Protein AF-A0A9D9RQY3-F1 (afdb_monomer)

pLDDT: mean 90.9, std 9.05, range [52.59, 98.0]

Structure (mmCIF, N/CA/C/O backbone):
data_AF-A0A9D9RQY3-F1
#
_entry.id   AF-A0A9D9RQY3-F1
#
loop_
_atom_site.group_PDB
_atom_site.id
_atom_site.type_symbol
_atom_site.label_atom_id
_atom_site.label_alt_id
_atom_site.label_comp_id
_atom_site.label_asym_id
_atom_site.label_entity_id
_atom_site.label_seq_id
_atom_site.pdbx_PDB_ins_code
_atom_site.Cartn_x
_atom_site.Cartn_y
_atom_site.Cartn_z
_atom_site.occupancy
_atom_site.B_iso_or_equiv
_atom_site.auth_seq_id
_atom_site.auth_comp_id
_atom_site.auth_asym_id
_atom_site.auth_atom_id
_atom_site.pdbx_PDB_model_num
ATOM 1 N N . PHE A 1 1 ? 10.996 -10.374 -0.240 1.00 61.00 1 PHE A N 1
ATOM 2 C CA . PHE A 1 1 ? 12.187 -10.612 -1.077 1.00 61.00 1 PHE A CA 1
ATOM 3 C C . PHE A 1 1 ? 12.396 -12.091 -1.387 1.00 61.00 1 PHE A C 1
ATOM 5 O O . PHE A 1 1 ? 12.823 -12.375 -2.490 1.00 61.00 1 PHE A O 1
ATOM 12 N N . ASP A 1 2 ? 11.994 -13.025 -0.517 1.00 64.12 2 ASP A N 1
ATOM 13 C CA . ASP A 1 2 ? 12.183 -14.470 -0.769 1.00 64.12 2 ASP A CA 1
ATOM 14 C C . ASP A 1 2 ? 11.112 -15.122 -1.669 1.00 64.12 2 ASP A C 1
ATOM 16 O O . ASP A 1 2 ? 11.163 -16.317 -1.923 1.00 64.12 2 ASP A O 1
ATOM 20 N N . ASN A 1 3 ? 10.138 -14.348 -2.166 1.00 65.56 3 ASN A N 1
ATOM 21 C CA . ASN A 1 3 ? 9.060 -14.800 -3.062 1.00 65.56 3 ASN A CA 1
ATOM 22 C C . ASN A 1 3 ? 8.233 -16.003 -2.546 1.00 65.56 3 ASN A C 1
ATOM 24 O O . ASN A 1 3 ? 7.745 -16.825 -3.322 1.00 65.56 3 ASN A O 1
ATOM 28 N N . MET A 1 4 ? 8.076 -16.109 -1.223 1.00 74.56 4 MET A N 1
ATOM 29 C CA . MET A 1 4 ? 7.318 -17.169 -0.545 1.00 74.56 4 MET A CA 1
ATOM 30 C C . MET A 1 4 ? 6.113 -16.608 0.219 1.00 74.56 4 MET A C 1
ATOM 32 O O . MET A 1 4 ? 5.860 -17.045 1.331 1.00 74.56 4 MET A O 1
ATOM 36 N N . ILE A 1 5 ? 5.409 -15.623 -0.344 1.00 89.25 5 ILE A N 1
ATOM 37 C CA . ILE A 1 5 ? 4.231 -15.050 0.318 1.00 89.25 5 ILE A CA 1
ATOM 38 C C . ILE A 1 5 ? 3.006 -15.889 -0.039 1.00 89.25 5 ILE A C 1
ATOM 40 O O . ILE A 1 5 ? 2.798 -16.191 -1.218 1.00 89.25 5 ILE A O 1
ATOM 44 N N . THR A 1 6 ? 2.203 -16.261 0.953 1.00 91.31 6 THR A N 1
ATOM 45 C CA . THR A 1 6 ? 0.923 -16.948 0.737 1.00 91.31 6 THR A CA 1
ATOM 46 C C . THR A 1 6 ? -0.245 -15.972 0.744 1.00 91.31 6 THR A C 1
ATOM 48 O O . THR A 1 6 ? -0.171 -14.859 1.273 1.00 91.31 6 THR A O 1
ATOM 51 N N . LEU A 1 7 ? -1.355 -16.389 0.144 1.00 90.19 7 LEU A N 1
ATOM 52 C CA . LEU A 1 7 ? -2.584 -15.606 0.147 1.00 90.19 7 LEU A CA 1
ATOM 53 C C . LEU A 1 7 ? -3.120 -15.381 1.572 1.00 90.19 7 LEU A C 1
ATOM 55 O O . LEU A 1 7 ? -3.602 -14.286 1.857 1.00 90.19 7 LEU A O 1
ATOM 59 N N . ASN A 1 8 ? -2.949 -16.360 2.472 1.00 90.62 8 ASN A N 1
ATOM 60 C CA . ASN A 1 8 ? -3.261 -16.216 3.899 1.00 90.62 8 ASN A CA 1
ATOM 61 C C . ASN A 1 8 ? -2.482 -15.069 4.553 1.00 90.62 8 ASN A C 1
ATOM 63 O O . ASN A 1 8 ? -3.060 -14.234 5.239 1.00 90.62 8 ASN A O 1
ATOM 67 N N . GLU A 1 9 ? -1.171 -14.984 4.316 1.00 92.31 9 GLU A N 1
ATOM 68 C CA . GLU A 1 9 ? -0.343 -13.920 4.897 1.00 92.31 9 GLU A CA 1
ATOM 69 C C . GLU A 1 9 ? -0.782 -12.532 4.410 1.00 92.31 9 GLU A C 1
ATOM 71 O O . GLU A 1 9 ? -0.785 -11.568 5.177 1.00 92.31 9 GLU A O 1
ATOM 76 N N . VAL A 1 10 ? -1.183 -12.416 3.140 1.00 93.56 10 VAL A N 1
ATOM 77 C CA . VAL A 1 10 ? -1.720 -11.161 2.594 1.00 93.56 10 VAL A CA 1
ATOM 78 C C . VAL A 1 10 ? -3.056 -10.806 3.243 1.00 93.56 10 VAL A C 1
ATOM 80 O O . VAL A 1 10 ? -3.246 -9.656 3.648 1.00 93.56 10 VAL A O 1
ATOM 83 N N . GLU A 1 11 ? -3.967 -11.773 3.354 1.00 92.69 11 GLU A N 1
ATOM 84 C CA . GLU A 1 11 ? -5.268 -11.592 4.000 1.00 92.69 11 GLU A CA 1
ATOM 85 C C . GLU A 1 11 ? -5.108 -11.150 5.457 1.00 92.69 11 GLU A C 1
ATOM 87 O O . GLU A 1 11 ? -5.682 -10.135 5.851 1.00 92.69 11 GLU A O 1
ATOM 92 N N . GLU A 1 12 ? -4.266 -11.833 6.234 1.00 93.62 12 GLU A N 1
ATOM 93 C CA . GLU A 1 12 ? -4.017 -11.509 7.638 1.00 93.62 12 GLU A CA 1
ATOM 94 C C . GLU A 1 12 ? -3.497 -10.081 7.826 1.00 93.62 12 GLU A C 1
ATOM 96 O O . GLU A 1 12 ? -3.911 -9.383 8.755 1.00 93.62 12 GLU A O 1
ATOM 101 N N . VAL A 1 13 ? -2.593 -9.617 6.958 1.00 95.88 13 VAL A N 1
ATOM 102 C CA . VAL A 1 13 ? -2.077 -8.244 7.039 1.00 95.88 13 VAL A CA 1
ATOM 103 C C . VAL A 1 13 ? -3.168 -7.234 6.689 1.00 95.88 13 VAL A C 1
ATOM 105 O O . VAL A 1 13 ? -3.336 -6.256 7.416 1.00 95.88 13 VAL A O 1
ATOM 108 N N . ILE A 1 14 ? -3.947 -7.462 5.628 1.00 96.06 14 ILE A N 1
ATOM 109 C CA . ILE A 1 14 ? -5.062 -6.574 5.259 1.00 96.06 14 ILE A CA 1
ATOM 110 C C . ILE A 1 14 ? -6.110 -6.526 6.375 1.00 96.06 14 ILE A C 1
ATOM 112 O O . ILE A 1 14 ? -6.592 -5.448 6.720 1.00 96.06 14 ILE A O 1
ATOM 116 N N . LYS A 1 15 ? -6.420 -7.670 6.986 1.00 94.88 15 LYS A N 1
ATOM 117 C CA . LYS A 1 15 ? -7.334 -7.770 8.123 1.00 94.88 15 LYS A CA 1
ATOM 118 C C . LYS A 1 15 ? -6.846 -6.957 9.321 1.00 94.88 15 LYS A C 1
ATOM 120 O O . LYS A 1 15 ? -7.646 -6.257 9.934 1.00 94.88 15 LYS A O 1
ATOM 125 N N . LYS A 1 16 ? -5.543 -6.987 9.628 1.00 95.00 16 LYS A N 1
ATOM 126 C CA . LYS A 1 16 ? -4.945 -6.151 10.687 1.00 95.00 16 LYS A CA 1
ATOM 127 C C . LYS A 1 16 ? -5.113 -4.661 10.399 1.00 95.00 16 LYS A C 1
ATOM 129 O O . LYS A 1 16 ? -5.500 -3.931 11.302 1.00 95.00 16 LYS A O 1
ATOM 134 N N . TYR A 1 17 ? -4.886 -4.224 9.158 1.00 96.31 17 TYR A N 1
ATOM 135 C CA . TYR A 1 17 ? -5.168 -2.840 8.761 1.00 96.31 17 TYR A CA 1
ATOM 136 C C . TYR A 1 17 ? -6.647 -2.487 8.942 1.00 96.31 17 TYR A C 1
ATOM 138 O O . TYR A 1 17 ? -6.955 -1.451 9.517 1.00 96.31 17 TYR A O 1
ATOM 146 N N . ALA A 1 18 ? -7.563 -3.343 8.484 1.00 94.94 18 ALA A N 1
ATOM 147 C CA . ALA A 1 18 ? -8.997 -3.087 8.586 1.00 94.94 18 ALA A CA 1
ATOM 148 C C . ALA A 1 18 ? -9.467 -2.962 10.047 1.00 94.94 18 ALA A C 1
ATOM 150 O O . ALA A 1 18 ? -10.189 -2.025 10.375 1.00 94.94 18 ALA A O 1
ATOM 151 N N . LEU A 1 19 ? -9.018 -3.863 10.929 1.00 94.25 19 LEU A N 1
ATOM 152 C CA . LEU A 1 19 ? -9.307 -3.793 12.366 1.00 94.25 19 LEU A CA 1
ATOM 153 C C . LEU A 1 19 ? -8.712 -2.537 13.009 1.00 94.25 19 LEU A C 1
ATOM 155 O O . LEU A 1 19 ? -9.395 -1.863 13.770 1.00 94.25 19 LEU A O 1
ATOM 159 N N . LEU A 1 20 ? -7.465 -2.199 12.671 1.00 94.62 20 LEU A N 1
ATOM 160 C CA . LEU A 1 20 ? -6.808 -0.995 13.173 1.00 94.62 20 LEU A CA 1
ATOM 161 C C . LEU A 1 20 ? -7.584 0.268 12.797 1.00 94.62 20 LEU A C 1
ATOM 163 O O . LEU A 1 20 ? -7.795 1.128 13.641 1.00 94.62 20 LEU A O 1
ATOM 167 N N . PHE A 1 21 ? -8.040 0.362 11.549 1.00 94.06 21 PHE A N 1
ATOM 168 C CA . PHE A 1 21 ? -8.825 1.498 11.088 1.00 94.06 21 PHE A CA 1
ATOM 169 C C . PHE A 1 21 ? -10.184 1.609 11.779 1.00 94.06 21 PHE A C 1
ATOM 171 O O . PHE A 1 21 ? -10.598 2.715 12.089 1.00 94.06 21 PHE A O 1
ATOM 178 N N . LYS A 1 22 ? -10.850 0.490 12.080 1.00 92.56 22 LYS A N 1
ATOM 179 C CA . LYS A 1 22 ? -12.085 0.516 12.879 1.00 92.56 22 LYS A CA 1
ATOM 180 C C . LYS A 1 22 ? -11.850 1.048 14.285 1.00 92.56 22 LYS A C 1
ATOM 182 O O . LYS A 1 22 ? -12.574 1.926 14.731 1.00 92.56 22 LYS A O 1
ATOM 187 N N . MET A 1 23 ? -10.812 0.544 14.952 1.00 91.50 23 MET A N 1
ATOM 188 C CA . MET A 1 23 ? -10.434 1.024 16.283 1.00 91.50 23 MET A CA 1
ATOM 189 C C . MET A 1 23 ? -10.066 2.509 16.253 1.00 91.50 23 MET A C 1
ATOM 191 O O . MET A 1 23 ? -10.360 3.235 17.193 1.00 91.50 23 MET A O 1
ATOM 195 N N . ALA A 1 24 ? -9.423 2.961 15.179 1.00 91.94 24 ALA A N 1
ATOM 196 C CA . ALA A 1 24 ? -9.083 4.359 14.995 1.00 91.94 24 ALA A CA 1
ATOM 197 C C . ALA A 1 24 ? -10.329 5.243 14.823 1.00 91.94 24 ALA A C 1
ATOM 199 O O . ALA A 1 24 ? -10.431 6.262 15.498 1.00 91.94 24 ALA A O 1
ATOM 200 N N . ASP A 1 25 ? -11.298 4.805 14.014 1.00 90.38 25 ASP A N 1
ATOM 201 C CA . ASP A 1 25 ? -12.574 5.508 13.838 1.00 90.38 25 ASP A CA 1
ATOM 202 C C . ASP A 1 25 ? -13.343 5.615 15.176 1.00 90.38 25 ASP A C 1
ATOM 204 O O . ASP A 1 25 ? -13.921 6.654 15.477 1.00 90.38 25 ASP A O 1
ATOM 208 N N . GLU A 1 26 ? -13.310 4.576 16.021 1.00 89.81 26 GLU A N 1
ATOM 209 C CA . GLU A 1 26 ? -13.886 4.624 17.378 1.00 89.81 26 GLU A CA 1
ATOM 210 C C . GLU A 1 26 ? -13.117 5.576 18.309 1.00 89.81 26 GLU A C 1
ATOM 212 O O . GLU A 1 26 ? -13.713 6.276 19.129 1.00 89.81 26 GLU A O 1
ATOM 217 N N . LEU A 1 27 ? -11.785 5.619 18.197 1.00 89.00 27 LEU A N 1
ATOM 218 C CA . LEU A 1 27 ? -10.944 6.538 18.967 1.00 89.00 27 LEU A CA 1
ATOM 219 C C . LEU A 1 27 ? -11.185 8.002 18.603 1.00 89.00 27 LEU A C 1
ATOM 221 O O . LEU A 1 27 ? -11.098 8.848 19.495 1.00 89.00 27 LEU A O 1
ATOM 225 N N . ASP A 1 28 ? -11.517 8.303 17.349 1.00 88.62 28 ASP A N 1
ATOM 226 C CA . ASP A 1 28 ? -11.833 9.664 16.917 1.00 88.62 28 ASP A CA 1
ATOM 227 C C . ASP A 1 28 ? -13.043 10.235 17.674 1.00 88.62 28 ASP A C 1
ATOM 229 O O . ASP A 1 28 ? -12.991 11.380 18.133 1.00 88.62 28 ASP A O 1
ATOM 233 N N . ASP A 1 29 ? -14.082 9.429 17.920 1.00 88.38 29 ASP A N 1
ATOM 234 C CA . ASP A 1 29 ? -15.239 9.843 18.725 1.00 88.38 29 ASP A CA 1
ATOM 235 C C . ASP A 1 29 ? -14.831 10.177 20.173 1.00 88.38 29 ASP A C 1
ATOM 237 O O . ASP A 1 29 ? -15.203 11.226 20.708 1.00 88.38 29 ASP A O 1
ATOM 241 N N . TYR A 1 30 ? -13.985 9.349 20.797 1.00 87.19 30 TYR A N 1
ATOM 242 C CA . TYR A 1 30 ? -13.475 9.609 22.151 1.00 87.19 30 TYR A CA 1
ATOM 243 C C . TYR A 1 30 ? -12.566 10.843 22.222 1.00 87.19 30 TYR A C 1
ATOM 245 O O . TYR A 1 30 ? -12.597 11.600 23.197 1.00 87.19 30 TYR A O 1
ATOM 253 N N . ILE A 1 31 ? -11.745 11.071 21.197 1.00 88.44 31 ILE A N 1
ATOM 254 C CA . ILE A 1 31 ? -10.888 12.255 21.089 1.00 88.44 31 ILE A CA 1
ATOM 255 C C . ILE A 1 31 ? -11.742 13.526 21.024 1.00 88.44 31 ILE A C 1
ATOM 257 O O . ILE A 1 31 ? -11.418 14.515 21.691 1.00 88.44 31 ILE A O 1
ATOM 261 N N . LEU A 1 32 ? -12.840 13.501 20.264 1.00 88.94 32 LEU A N 1
ATOM 262 C CA . LEU A 1 32 ? -13.773 14.624 20.169 1.00 88.94 32 LEU A CA 1
ATOM 263 C C . LEU A 1 32 ? -14.408 14.954 21.528 1.00 88.94 32 LEU A C 1
ATOM 265 O O . LEU A 1 32 ? -14.521 16.134 21.871 1.00 88.94 32 LEU A O 1
ATOM 269 N N . GLU A 1 33 ? -14.762 13.945 22.328 1.00 91.19 33 GLU A N 1
ATOM 270 C CA . GLU A 1 33 ? -15.323 14.134 23.675 1.00 91.19 33 GLU A CA 1
ATOM 271 C C . GLU A 1 33 ? -14.337 14.787 24.663 1.00 91.19 33 GLU A C 1
ATOM 273 O O . GLU A 1 33 ? -14.751 15.536 25.551 1.00 91.19 33 GLU A O 1
ATOM 278 N N . LEU A 1 34 ? -13.030 14.552 24.506 1.00 90.00 34 LEU A N 1
ATOM 279 C CA . LEU A 1 34 ? -11.989 15.097 25.391 1.00 90.00 34 LEU A CA 1
ATOM 280 C C . LEU A 1 34 ? -11.670 16.579 25.140 1.00 90.00 34 LEU A C 1
ATOM 282 O O . LEU A 1 34 ? -11.123 17.258 26.018 1.00 90.00 34 LEU A O 1
ATOM 286 N N . GLY A 1 35 ? -11.980 17.103 23.952 1.00 89.19 35 GLY A N 1
ATOM 287 C CA . GLY A 1 35 ? -11.706 18.491 23.583 1.00 89.19 35 GLY A CA 1
ATOM 288 C C . GLY A 1 35 ? -10.233 18.883 23.781 1.00 89.19 35 GLY A C 1
ATOM 289 O O . GLY A 1 35 ? -9.318 18.227 23.287 1.00 89.19 35 GLY A O 1
ATOM 290 N N . ASN A 1 36 ? -9.980 19.970 24.519 1.00 88.19 36 ASN A N 1
ATOM 291 C CA . ASN A 1 36 ? -8.623 20.509 24.697 1.00 88.19 36 ASN A CA 1
ATOM 292 C C . ASN A 1 36 ? -7.674 19.576 25.470 1.00 88.19 36 ASN A C 1
ATOM 294 O O . ASN A 1 36 ? -6.467 19.606 25.221 1.00 88.19 36 ASN A O 1
ATOM 298 N N . GLU A 1 37 ? -8.199 18.738 26.367 1.00 88.69 37 GLU A N 1
ATOM 299 C CA . GLU A 1 37 ? -7.392 17.784 27.142 1.00 88.69 37 GLU A CA 1
ATOM 300 C C . GLU A 1 37 ? -6.870 16.632 26.261 1.00 88.69 37 GLU A C 1
ATOM 302 O O . GLU A 1 37 ? -5.879 15.982 26.591 1.00 88.69 37 GLU A O 1
ATOM 307 N N . GLY A 1 38 ? -7.478 16.419 25.087 1.00 87.19 38 GLY A N 1
ATOM 308 C CA . GLY A 1 38 ? -7.097 15.384 24.125 1.00 87.19 38 GLY A CA 1
ATOM 309 C C . GLY A 1 38 ? -5.912 15.742 23.221 1.00 87.19 38 GLY A C 1
ATOM 310 O O . GLY A 1 38 ? -5.471 14.898 22.448 1.00 87.19 38 GLY A O 1
ATOM 311 N N . ARG A 1 39 ? -5.348 16.958 23.292 1.00 89.75 39 ARG A N 1
ATOM 312 C CA . ARG A 1 39 ? -4.357 17.447 22.305 1.00 89.75 39 ARG A CA 1
ATOM 313 C C . ARG A 1 39 ? -3.150 16.519 22.110 1.00 89.75 39 ARG A C 1
ATOM 315 O O . ARG A 1 39 ? -2.681 16.349 20.985 1.00 89.75 39 ARG A O 1
ATOM 322 N N . LEU A 1 40 ? -2.617 15.955 23.197 1.00 91.12 40 LEU A N 1
ATOM 323 C CA . LEU A 1 40 ? -1.484 15.027 23.115 1.00 91.12 40 LEU A CA 1
ATOM 324 C C . LEU A 1 40 ? -1.891 13.699 22.462 1.00 91.12 40 LEU A C 1
ATOM 326 O O . LEU A 1 40 ? -1.120 13.154 21.677 1.00 91.12 40 LEU A O 1
ATOM 330 N N . ILE A 1 41 ? -3.102 13.221 22.754 1.00 90.50 41 ILE A N 1
ATOM 331 C CA . ILE A 1 41 ? -3.659 11.987 22.189 1.00 90.50 41 ILE A CA 1
ATOM 332 C C . ILE A 1 41 ? -3.860 12.156 20.683 1.00 90.50 41 ILE A C 1
ATOM 334 O O . ILE A 1 41 ? -3.408 11.301 19.935 1.00 90.50 41 ILE A O 1
ATOM 338 N N . VAL A 1 42 ? -4.403 13.295 20.235 1.00 91.44 42 VAL A N 1
ATOM 339 C CA . VAL A 1 42 ? -4.512 13.639 18.803 1.00 91.44 42 VAL A CA 1
ATOM 340 C C . VAL A 1 42 ? -3.152 13.566 18.115 1.00 91.44 42 VAL A C 1
ATOM 342 O O . VAL A 1 42 ? -3.020 12.959 17.064 1.00 91.44 42 VAL A O 1
ATOM 345 N N . THR A 1 43 ? -2.111 14.141 18.727 1.00 92.31 43 THR A N 1
ATOM 346 C CA . THR A 1 43 ? -0.772 14.144 18.112 1.00 92.31 43 THR A CA 1
ATOM 347 C C . THR A 1 43 ? -0.211 12.727 17.963 1.00 92.31 43 THR A C 1
ATOM 349 O O . THR A 1 43 ? 0.380 12.411 16.935 1.00 92.31 43 THR A O 1
ATOM 352 N N . GLN A 1 44 ? -0.401 11.868 18.969 1.00 90.88 44 GLN A N 1
ATOM 353 C CA . GLN A 1 44 ? 0.028 10.467 18.900 1.00 90.88 44 GLN A CA 1
ATOM 354 C C . GLN A 1 44 ? -0.802 9.663 17.898 1.00 90.88 44 GLN A C 1
ATOM 356 O O . GLN A 1 44 ? -0.250 8.847 17.166 1.00 90.88 44 GLN A O 1
ATOM 361 N N . TYR A 1 45 ? -2.110 9.908 17.856 1.00 91.12 45 TYR A N 1
ATOM 362 C CA . TYR A 1 45 ? -3.015 9.310 16.886 1.00 91.12 45 TYR A CA 1
ATOM 363 C C . TYR A 1 45 ? -2.575 9.643 15.457 1.00 91.12 45 TYR A C 1
ATOM 365 O O . TYR A 1 45 ? -2.304 8.731 14.680 1.00 91.12 45 TYR A O 1
ATOM 373 N N . ASP A 1 46 ? -2.385 10.929 15.148 1.00 92.00 46 ASP A N 1
ATOM 374 C CA . ASP A 1 46 ? -1.929 11.392 13.836 1.00 92.00 46 ASP A CA 1
ATOM 375 C C . ASP A 1 46 ? -0.588 10.757 13.444 1.00 92.00 46 ASP A C 1
ATOM 377 O O . ASP A 1 46 ? -0.403 10.352 12.297 1.00 92.00 46 ASP A O 1
ATOM 381 N N . GLU A 1 47 ? 0.352 10.641 14.389 1.00 93.38 47 GLU A N 1
ATOM 382 C CA . GLU A 1 47 ? 1.663 10.030 14.149 1.00 93.38 47 GLU A CA 1
ATOM 383 C C . GLU A 1 47 ? 1.563 8.527 13.847 1.00 93.38 47 GLU A C 1
ATOM 385 O O . GLU A 1 47 ? 2.221 8.045 12.925 1.00 93.38 47 GLU A O 1
ATOM 390 N N . ILE A 1 48 ? 0.724 7.789 14.580 1.00 91.94 48 ILE A N 1
ATOM 391 C CA . ILE A 1 48 ? 0.500 6.351 14.364 1.00 91.94 48 ILE A CA 1
ATOM 392 C C . ILE A 1 48 ? -0.218 6.107 13.036 1.00 91.94 48 ILE A C 1
ATOM 394 O O . ILE A 1 48 ? 0.135 5.182 12.304 1.00 91.94 48 ILE A O 1
ATOM 398 N N . MET A 1 49 ? -1.215 6.932 12.721 1.00 93.88 49 MET A N 1
ATOM 399 C CA . MET A 1 49 ? -2.040 6.796 11.520 1.00 93.88 49 MET A CA 1
ATOM 400 C C . MET A 1 49 ? -1.312 7.248 10.251 1.00 93.88 49 MET A C 1
ATOM 402 O O . MET A 1 49 ? -1.691 6.860 9.138 1.00 93.88 49 MET A O 1
ATOM 406 N N . LEU A 1 50 ? -0.234 8.024 10.401 1.00 94.19 50 LEU A N 1
ATOM 407 C CA . LEU A 1 50 ? 0.533 8.587 9.301 1.00 94.19 50 LEU A CA 1
ATOM 408 C C . LEU A 1 50 ? 1.001 7.505 8.316 1.00 94.19 50 LEU A C 1
ATOM 410 O O . LEU A 1 50 ? 1.834 6.650 8.611 1.00 94.19 50 LEU A O 1
ATOM 414 N N . GLY A 1 51 ? 0.488 7.580 7.088 1.00 92.44 51 GLY A N 1
ATOM 415 C CA . GLY A 1 51 ? 0.889 6.700 5.990 1.00 92.44 51 GLY A CA 1
ATOM 416 C C . GLY A 1 51 ? 0.316 5.281 6.047 1.00 92.44 51 GLY A C 1
ATOM 417 O O . GLY A 1 51 ? 0.599 4.495 5.140 1.00 92.44 51 GLY A O 1
ATOM 418 N N . LEU A 1 52 ? -0.512 4.936 7.041 1.00 94.75 52 LEU A N 1
ATOM 419 C CA . LEU A 1 52 ? -1.158 3.622 7.098 1.00 94.75 52 LEU A CA 1
ATOM 420 C C . LEU A 1 52 ? -2.150 3.420 5.952 1.00 94.75 52 LEU A C 1
ATOM 422 O O . LEU A 1 52 ? -2.198 2.329 5.384 1.00 94.75 52 LEU A O 1
ATOM 426 N N . GLU A 1 53 ? -2.899 4.460 5.573 1.00 94.44 53 GLU A N 1
ATOM 427 C CA . GLU A 1 53 ? -3.833 4.391 4.441 1.00 94.44 53 GLU A CA 1
ATOM 428 C C . GLU A 1 53 ? -3.100 4.137 3.126 1.00 94.44 53 GLU A C 1
ATOM 430 O O . GLU A 1 53 ? -3.443 3.209 2.395 1.00 94.44 53 GLU A O 1
ATOM 435 N N . ASP A 1 54 ? -2.025 4.887 2.863 1.00 94.44 54 ASP A N 1
ATOM 436 C CA . ASP A 1 54 ? -1.150 4.64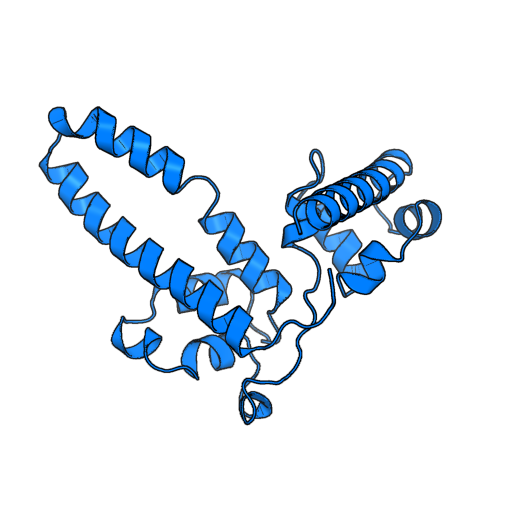7 1.712 1.00 94.44 54 ASP A CA 1
ATOM 437 C C . ASP A 1 54 ? -0.516 3.244 1.776 1.00 94.44 54 ASP A C 1
ATOM 439 O O . ASP A 1 54 ? -0.313 2.597 0.743 1.00 94.44 54 ASP A O 1
ATOM 443 N N . GLY A 1 55 ? -0.213 2.748 2.979 1.00 95.19 55 GLY 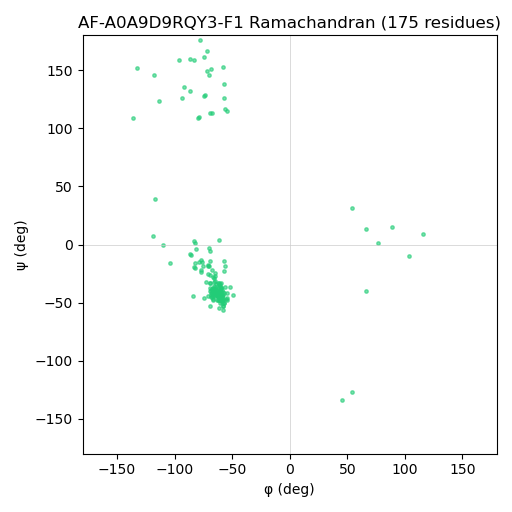A N 1
ATOM 444 C CA . GLY A 1 55 ? 0.280 1.395 3.226 1.00 95.19 55 GLY A CA 1
ATOM 445 C C . GLY A 1 55 ? -0.715 0.323 2.782 1.00 95.19 55 GLY A C 1
ATOM 446 O O . GLY A 1 55 ? -0.370 -0.520 1.945 1.00 95.19 55 GLY A O 1
ATOM 447 N N . LEU A 1 56 ? -1.955 0.387 3.278 1.00 97.00 56 LEU A N 1
ATOM 448 C CA . LEU A 1 56 ? -3.035 -0.518 2.880 1.00 97.00 56 LEU A CA 1
ATOM 449 C C . LEU A 1 56 ? -3.344 -0.381 1.384 1.00 97.00 56 LEU A C 1
ATOM 451 O O . LEU A 1 56 ? -3.470 -1.383 0.682 1.00 97.00 56 LEU A O 1
ATOM 455 N N . TYR A 1 57 ? -3.406 0.842 0.864 1.00 97.38 57 TYR A N 1
ATOM 456 C CA . TYR A 1 57 ? -3.680 1.099 -0.545 1.00 97.38 57 TYR A CA 1
ATOM 457 C C . TYR A 1 57 ? -2.631 0.459 -1.463 1.00 97.38 57 TYR A C 1
ATOM 459 O O . TYR A 1 57 ? -2.967 -0.231 -2.429 1.00 97.38 57 TYR A O 1
ATOM 467 N N . ASN A 1 58 ? -1.342 0.617 -1.150 1.00 97.56 58 ASN A N 1
ATOM 468 C CA . ASN A 1 58 ? -0.269 -0.014 -1.916 1.00 97.56 58 ASN A CA 1
ATOM 469 C C . ASN A 1 58 ? -0.244 -1.540 -1.740 1.00 97.56 58 ASN A C 1
ATOM 471 O O . ASN A 1 58 ? 0.083 -2.245 -2.696 1.00 97.56 58 ASN A O 1
ATOM 475 N N . LEU A 1 59 ? -0.616 -2.059 -0.564 1.00 97.62 59 LEU A N 1
ATOM 476 C CA . LEU A 1 59 ? -0.778 -3.497 -0.332 1.00 97.62 59 LEU A CA 1
ATOM 477 C C . LEU A 1 59 ? -1.894 -4.086 -1.206 1.00 97.62 59 LEU A C 1
ATOM 479 O O . LEU A 1 59 ? -1.701 -5.117 -1.846 1.00 97.62 59 LEU A O 1
ATOM 483 N N . ILE A 1 60 ? -3.031 -3.396 -1.301 1.00 97.69 60 ILE A N 1
ATOM 484 C CA . ILE A 1 60 ? -4.122 -3.760 -2.208 1.00 97.69 60 ILE A CA 1
ATOM 485 C C . ILE A 1 60 ? -3.628 -3.728 -3.652 1.00 97.69 60 ILE A C 1
ATOM 487 O O . ILE A 1 60 ? -3.837 -4.689 -4.389 1.00 97.69 60 ILE A O 1
ATOM 491 N N . LYS A 1 61 ? -2.936 -2.664 -4.079 1.00 97.62 61 LYS A N 1
ATOM 492 C CA . LYS A 1 61 ? -2.410 -2.579 -5.450 1.00 97.62 61 LYS A CA 1
ATOM 493 C C . LYS A 1 61 ? -1.436 -3.716 -5.774 1.00 97.62 61 LYS A C 1
ATOM 495 O O . LYS A 1 61 ? -1.478 -4.218 -6.898 1.00 97.62 61 LYS A O 1
ATOM 500 N N . ASP A 1 62 ? -0.613 -4.136 -4.812 1.00 96.75 62 ASP A N 1
ATOM 501 C CA . ASP A 1 62 ? 0.321 -5.258 -4.961 1.00 96.75 62 ASP A CA 1
ATOM 502 C C . ASP A 1 62 ? -0.376 -6.578 -5.288 1.00 96.75 62 ASP A C 1
ATOM 504 O O . ASP A 1 62 ? 0.156 -7.339 -6.094 1.00 96.75 62 ASP A O 1
ATOM 508 N N . TYR A 1 63 ? -1.548 -6.829 -4.702 1.00 95.75 63 TYR A N 1
ATOM 509 C CA . TYR A 1 63 ? -2.224 -8.126 -4.778 1.00 95.75 63 TYR A CA 1
ATOM 510 C C . TYR A 1 63 ? -3.603 -8.083 -5.441 1.00 95.75 63 TYR A C 1
ATOM 512 O O . TYR A 1 63 ? -4.295 -9.095 -5.459 1.00 95.75 63 TYR A O 1
ATOM 520 N N . ASN A 1 64 ? -4.015 -6.957 -6.024 1.00 95.44 64 ASN A N 1
ATOM 521 C CA . ASN A 1 64 ? -5.296 -6.855 -6.719 1.00 95.44 64 ASN A CA 1
ATOM 522 C C . ASN A 1 64 ? -5.302 -7.707 -8.005 1.00 95.44 64 ASN A C 1
ATOM 524 O O . ASN A 1 64 ? -4.605 -7.379 -8.976 1.00 95.44 64 ASN A O 1
ATOM 528 N N . HIS A 1 65 ? -6.123 -8.758 -8.011 1.00 93.12 65 HIS A N 1
ATOM 529 C CA . HIS A 1 65 ? -6.450 -9.603 -9.163 1.00 93.12 65 HIS A CA 1
ATOM 530 C C . HIS A 1 65 ? -7.900 -9.405 -9.652 1.00 93.12 65 HIS A C 1
ATOM 532 O O . HIS A 1 65 ? -8.335 -10.033 -10.617 1.00 93.12 65 HIS A O 1
ATOM 538 N N . SER A 1 66 ? -8.656 -8.524 -8.996 1.00 91.88 66 SER A N 1
ATOM 539 C CA . SER A 1 66 ? -10.008 -8.143 -9.380 1.00 91.88 66 SER A CA 1
ATOM 540 C C . SER A 1 66 ? -9.994 -7.227 -10.607 1.00 91.88 66 SER A C 1
ATOM 542 O O . SER A 1 66 ? -8.992 -6.599 -10.956 1.00 91.88 66 SER A O 1
ATOM 544 N N . LYS A 1 67 ? -11.153 -7.130 -11.264 1.00 93.12 67 LYS A N 1
ATOM 545 C CA . LYS A 1 67 ? -11.422 -6.100 -12.279 1.00 93.12 67 LYS A CA 1
ATOM 546 C C . LYS A 1 67 ? -11.694 -4.731 -11.650 1.00 93.12 67 LYS A C 1
ATOM 548 O O . LYS A 1 67 ? -11.666 -3.723 -12.355 1.00 93.12 67 LYS A O 1
ATOM 553 N N . ASP A 1 68 ? -11.962 -4.705 -10.347 1.00 95.50 68 ASP A N 1
ATOM 554 C CA . ASP A 1 68 ? -12.237 -3.488 -9.600 1.00 95.50 68 ASP A CA 1
ATOM 555 C C . ASP A 1 68 ? -10.968 -2.646 -9.424 1.00 95.50 68 ASP A C 1
ATOM 557 O O . ASP A 1 68 ? -9.841 -3.146 -9.317 1.00 95.50 68 ASP A O 1
ATOM 561 N N . ARG A 1 69 ? -11.158 -1.325 -9.364 1.00 95.69 69 ARG A N 1
ATOM 562 C CA . ARG A 1 69 ? -10.076 -0.387 -9.056 1.00 95.69 69 ARG A CA 1
ATOM 563 C C . ARG A 1 69 ? -9.640 -0.557 -7.602 1.00 95.69 69 ARG A C 1
ATOM 565 O O . ARG A 1 69 ? -10.456 -0.868 -6.739 1.00 95.69 69 ARG A O 1
ATOM 572 N N . ALA A 1 70 ? -8.367 -0.270 -7.328 1.00 95.56 70 ALA A N 1
ATOM 573 C CA . ALA A 1 70 ? -7.828 -0.313 -5.967 1.00 95.56 70 ALA A CA 1
ATOM 574 C C . ALA A 1 70 ? -8.616 0.586 -5.000 1.00 95.56 70 ALA A C 1
ATOM 576 O O . ALA A 1 70 ? -8.858 0.172 -3.876 1.00 95.56 70 ALA A O 1
ATOM 577 N N . ASP A 1 71 ? -9.086 1.749 -5.469 1.00 96.38 71 ASP A N 1
ATOM 578 C CA . ASP A 1 71 ? -9.934 2.666 -4.693 1.00 96.38 71 ASP A CA 1
ATOM 579 C C . ASP A 1 71 ? -11.227 1.970 -4.228 1.00 96.38 71 ASP A C 1
ATOM 581 O O . ASP A 1 71 ? -11.570 1.981 -3.054 1.00 96.38 71 ASP A O 1
ATOM 585 N N . THR A 1 72 ? -11.912 1.272 -5.139 1.00 97.44 72 THR A N 1
ATOM 586 C CA . THR A 1 72 ? -13.141 0.528 -4.825 1.00 97.44 72 THR A CA 1
ATOM 587 C C . THR A 1 72 ? -12.882 -0.613 -3.845 1.00 97.44 72 THR A C 1
ATOM 589 O O . THR A 1 72 ? -13.691 -0.867 -2.958 1.00 97.44 72 THR A O 1
ATOM 592 N N . ILE A 1 73 ? -11.759 -1.315 -3.997 1.00 97.31 73 ILE A N 1
ATOM 593 C CA . ILE A 1 73 ? -11.373 -2.402 -3.093 1.00 97.31 73 ILE A CA 1
ATOM 594 C C . ILE A 1 73 ? -11.039 -1.866 -1.699 1.00 97.31 73 ILE A C 1
ATOM 596 O O . ILE A 1 73 ? -11.456 -2.465 -0.711 1.00 97.31 73 ILE A O 1
ATOM 600 N N . PHE A 1 74 ? -10.324 -0.744 -1.623 1.00 97.31 74 PHE A N 1
ATOM 601 C CA . PHE A 1 74 ? -9.981 -0.077 -0.371 1.00 97.31 74 PHE A CA 1
ATOM 602 C C . PHE A 1 74 ? -11.240 0.272 0.427 1.00 97.31 74 PHE A C 1
ATOM 604 O O . PHE A 1 74 ? -11.364 -0.148 1.576 1.00 97.31 74 PHE A O 1
ATOM 611 N N . GLU A 1 75 ? -12.217 0.918 -0.214 1.00 96.25 75 GLU A N 1
ATOM 612 C CA . GLU A 1 75 ? -13.501 1.245 0.416 1.00 96.25 75 GLU A CA 1
ATOM 613 C C . GLU A 1 75 ? -14.260 -0.004 0.874 1.00 96.25 75 GLU A C 1
ATOM 615 O O . GLU A 1 75 ? -14.748 -0.064 2.001 1.00 96.25 75 GLU A O 1
ATOM 620 N N . ARG A 1 76 ? -14.314 -1.049 0.037 1.00 95.81 76 ARG A N 1
ATOM 621 C CA . ARG A 1 76 ? -14.963 -2.316 0.407 1.00 95.81 76 ARG A CA 1
ATOM 622 C C . ARG A 1 76 ? -14.323 -2.947 1.640 1.00 95.81 76 ARG A C 1
ATOM 624 O O . ARG A 1 76 ? -15.052 -3.461 2.477 1.00 95.81 76 ARG A O 1
ATOM 631 N N . ILE A 1 77 ? -12.994 -2.909 1.758 1.00 95.25 77 ILE A N 1
ATOM 632 C CA . ILE A 1 77 ? -12.266 -3.443 2.918 1.00 95.25 77 ILE A CA 1
ATOM 633 C C . ILE A 1 77 ? -12.544 -2.605 4.173 1.00 95.25 77 ILE A C 1
ATOM 635 O O . ILE A 1 77 ? -12.806 -3.185 5.224 1.00 95.25 77 ILE A O 1
ATOM 639 N N . ARG A 1 78 ? -12.544 -1.266 4.073 1.00 93.50 78 ARG A N 1
ATOM 640 C CA . ARG A 1 78 ? -12.889 -0.356 5.186 1.00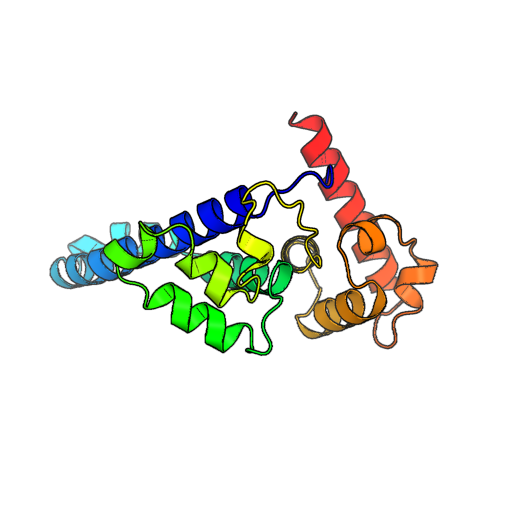 93.50 78 ARG A CA 1
ATOM 641 C C . ARG A 1 78 ? -14.309 -0.589 5.717 1.00 93.50 78 ARG A C 1
ATOM 643 O O . ARG A 1 78 ? -14.546 -0.445 6.912 1.00 93.50 78 ARG A O 1
ATOM 650 N N . GLN A 1 79 ? -15.238 -0.967 4.840 1.00 93.88 79 GLN A N 1
ATOM 651 C CA . GLN A 1 79 ? -16.652 -1.169 5.170 1.00 93.88 79 GLN A CA 1
ATOM 652 C C . GLN A 1 79 ? -16.997 -2.565 5.707 1.00 93.88 79 GLN A C 1
ATOM 654 O O . GLN A 1 79 ? -18.122 -2.758 6.166 1.00 93.88 79 GLN A O 1
ATOM 659 N N . LEU A 1 80 ? -16.075 -3.535 5.672 1.00 94.25 80 LEU A N 1
ATOM 660 C CA . LEU A 1 80 ? -16.327 -4.871 6.229 1.00 94.25 80 LEU A CA 1
ATOM 661 C C . LEU A 1 80 ? -16.703 -4.765 7.704 1.00 94.25 80 LEU A C 1
ATOM 663 O O . LEU A 1 80 ? -16.079 -3.999 8.430 1.00 94.25 80 LEU A O 1
ATOM 667 N N . SER A 1 81 ? -17.696 -5.518 8.174 1.00 92.56 81 SER A N 1
ATOM 668 C CA . SER A 1 81 ? -17.968 -5.627 9.612 1.00 92.56 81 SER A CA 1
ATOM 669 C C . SER A 1 81 ? -16.885 -6.451 10.321 1.00 92.56 81 SER A C 1
ATOM 671 O O . SER A 1 81 ? -16.087 -7.132 9.678 1.00 92.56 81 SER A O 1
ATOM 673 N N . GLU A 1 82 ? -16.832 -6.412 11.655 1.00 88.88 82 GLU A N 1
ATOM 674 C CA . GLU A 1 82 ? -15.933 -7.307 12.399 1.00 88.88 82 GLU A CA 1
ATOM 675 C C . GLU A 1 82 ? -16.239 -8.784 12.120 1.00 88.88 82 GLU A C 1
ATOM 677 O O . GLU A 1 82 ? -15.319 -9.577 11.934 1.00 88.88 82 GLU A O 1
ATOM 682 N N . GLU A 1 83 ? -17.523 -9.138 12.007 1.00 89.75 83 GLU A N 1
ATOM 683 C CA . GLU A 1 83 ? -17.966 -10.484 11.638 1.00 89.75 83 GLU A CA 1
ATOM 684 C C . GLU A 1 83 ? -17.480 -10.866 10.232 1.00 89.75 83 GLU A C 1
ATOM 686 O O . GLU A 1 83 ? -16.934 -11.954 10.033 1.00 89.75 83 GLU A O 1
ATOM 691 N N . ASP A 1 84 ? -17.568 -9.943 9.271 1.00 91.00 84 ASP A N 1
ATOM 692 C CA . ASP A 1 84 ? -17.048 -10.168 7.922 1.00 91.00 84 ASP A CA 1
ATOM 693 C C . ASP A 1 84 ? -15.529 -10.349 7.905 1.00 91.00 84 ASP A C 1
ATOM 695 O O . ASP A 1 84 ? -15.017 -11.117 7.090 1.00 91.00 84 ASP A O 1
ATOM 699 N N . LEU A 1 85 ? -14.805 -9.656 8.787 1.00 89.44 85 LEU A N 1
ATOM 700 C CA . LEU A 1 85 ? -13.359 -9.798 8.929 1.00 89.44 85 LEU A CA 1
ATOM 701 C C . LEU A 1 85 ? -12.979 -11.145 9.556 1.00 89.44 85 LEU A C 1
ATOM 703 O O . LEU A 1 85 ? -11.877 -11.629 9.311 1.00 89.44 85 LEU A O 1
ATOM 707 N N . LEU A 1 86 ? -13.849 -11.788 10.343 1.00 84.19 86 LEU A N 1
ATOM 708 C CA . LEU A 1 86 ? -13.605 -13.140 10.866 1.00 84.19 86 LEU A CA 1
ATOM 709 C C . LEU A 1 86 ? -13.643 -14.210 9.764 1.00 84.19 86 LEU A C 1
ATOM 711 O O . LEU A 1 86 ? -12.967 -15.231 9.892 1.00 84.19 86 LEU A O 1
ATOM 715 N N . SER A 1 87 ? -14.371 -13.962 8.675 1.00 82.31 87 SER A N 1
ATOM 716 C CA . SER A 1 87 ? -14.428 -14.851 7.514 1.00 82.31 87 SER A CA 1
ATOM 717 C C . SER A 1 87 ? -13.196 -14.689 6.619 1.00 82.31 87 SER A C 1
ATOM 719 O O . SER A 1 87 ? -13.065 -13.706 5.887 1.00 82.31 87 SER A O 1
ATOM 721 N N . GLN A 1 88 ? -12.333 -15.710 6.602 1.00 67.62 88 GLN A N 1
ATOM 722 C CA . GLN A 1 88 ? -11.093 -15.727 5.806 1.00 67.62 88 GLN A CA 1
ATOM 723 C C . GLN A 1 88 ? -11.325 -15.526 4.291 1.00 67.62 88 GLN A C 1
ATOM 725 O O . GLN A 1 88 ? -10.460 -15.060 3.554 1.00 67.62 88 GLN A O 1
ATOM 730 N N . ASN A 1 89 ? -12.529 -15.820 3.789 1.00 81.62 89 ASN A N 1
ATOM 731 C CA . ASN A 1 89 ? -12.824 -15.754 2.355 1.00 81.62 89 ASN A CA 1
ATOM 732 C C . ASN A 1 89 ? -13.170 -14.348 1.840 1.00 81.62 89 ASN A C 1
ATOM 734 O O . ASN A 1 89 ? -13.087 -14.104 0.633 1.00 81.62 89 ASN A O 1
ATOM 738 N N . ASN A 1 90 ? -13.567 -13.415 2.709 1.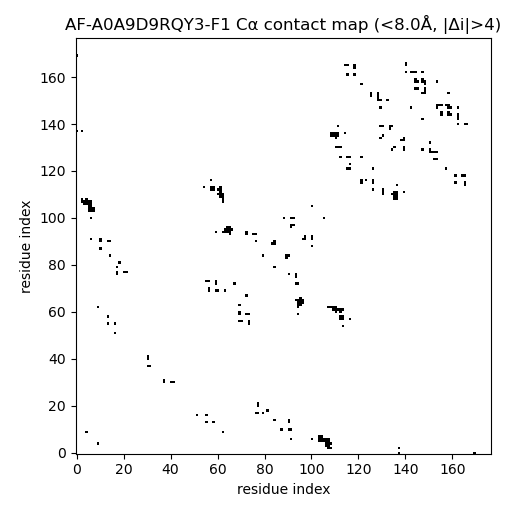00 89.25 90 ASN A N 1
ATOM 739 C CA . ASN A 1 90 ? -14.136 -12.140 2.268 1.00 89.25 90 ASN A CA 1
ATOM 740 C C . ASN A 1 90 ? -13.090 -11.240 1.601 1.00 89.25 90 ASN A C 1
ATOM 742 O O . ASN A 1 90 ? -13.272 -10.820 0.456 1.00 89.25 90 ASN A O 1
ATOM 746 N N . ILE A 1 91 ? -11.964 -10.996 2.276 1.00 91.94 91 ILE A N 1
ATOM 747 C CA . ILE A 1 91 ? -10.869 -10.166 1.749 1.00 91.94 91 ILE A CA 1
ATOM 748 C C . ILE A 1 91 ? -10.287 -10.795 0.478 1.00 91.94 91 ILE A C 1
ATOM 750 O O . ILE A 1 91 ? -10.105 -10.114 -0.534 1.00 91.94 91 ILE A O 1
ATOM 754 N N . VAL A 1 92 ? -10.065 -12.109 0.495 1.00 90.94 92 VAL A N 1
ATOM 755 C CA . VAL A 1 92 ? -9.535 -12.861 -0.648 1.00 90.94 92 VAL A CA 1
ATOM 756 C C . VAL A 1 92 ? -10.456 -12.754 -1.870 1.00 90.94 92 VAL A C 1
ATOM 758 O O . VAL A 1 92 ? -10.000 -12.508 -2.993 1.00 90.94 92 VAL A O 1
ATOM 761 N N . SER A 1 93 ? -11.768 -12.872 -1.662 1.00 90.25 93 SER A N 1
ATOM 762 C CA . SER A 1 93 ? -12.757 -12.702 -2.725 1.00 90.25 93 SER A CA 1
ATOM 763 C C . SER A 1 93 ? -12.798 -11.266 -3.251 1.00 90.25 93 SER A C 1
ATOM 765 O O . SER A 1 93 ? -12.908 -11.074 -4.462 1.00 90.25 93 SER A O 1
ATOM 767 N N . ILE A 1 94 ? -12.699 -10.256 -2.379 1.00 93.44 94 ILE A N 1
ATOM 768 C CA . ILE A 1 94 ? -12.657 -8.836 -2.774 1.00 93.44 94 ILE A CA 1
ATOM 769 C C . ILE A 1 94 ? -11.439 -8.551 -3.660 1.00 93.44 94 ILE A C 1
ATOM 771 O O . ILE A 1 94 ? -11.559 -7.852 -4.667 1.00 93.44 94 ILE A O 1
ATOM 775 N N . LEU A 1 95 ? -10.285 -9.137 -3.331 1.00 93.62 95 LEU A N 1
ATOM 776 C CA . LEU A 1 95 ? -9.059 -9.024 -4.122 1.00 93.62 95 LEU A CA 1
ATOM 777 C C . LEU A 1 95 ? -9.121 -9.763 -5.469 1.00 93.62 95 LEU A C 1
ATOM 779 O O . LEU A 1 95 ? -8.201 -9.626 -6.273 1.00 93.62 95 LEU A O 1
ATOM 783 N N . GLY A 1 96 ? -10.194 -10.510 -5.744 1.00 92.00 96 GLY A N 1
ATOM 784 C CA . GLY A 1 96 ? -10.422 -11.182 -7.023 1.00 92.00 96 GLY A CA 1
ATOM 785 C C . GLY A 1 96 ? -9.837 -12.589 -7.126 1.00 92.00 96 GLY A C 1
ATOM 786 O O . GLY A 1 96 ? -9.767 -13.128 -8.230 1.00 92.00 96 GLY A O 1
ATOM 787 N N . TYR A 1 97 ? -9.446 -13.209 -6.009 1.00 88.94 97 TYR A N 1
ATOM 788 C CA . TYR A 1 97 ? -8.942 -14.587 -6.014 1.00 88.94 97 TYR A CA 1
ATOM 789 C C . TYR A 1 97 ? -10.067 -15.641 -6.013 1.00 88.94 97 TYR A C 1
ATOM 791 O O . TYR A 1 97 ? -9.828 -16.778 -6.407 1.00 88.94 97 TYR A O 1
ATOM 799 N N . GLY A 1 98 ? -11.318 -15.274 -5.694 1.00 75.56 98 GLY A N 1
ATOM 800 C CA . GLY A 1 98 ? -12.511 -16.119 -5.897 1.00 75.56 98 GLY A CA 1
ATOM 801 C C . GLY A 1 98 ? -12.341 -17.584 -5.453 1.00 75.56 98 GLY A C 1
ATOM 802 O O . GLY A 1 98 ? -11.794 -17.856 -4.391 1.00 75.56 98 GLY A O 1
ATOM 803 N N . THR A 1 99 ? -12.758 -18.545 -6.289 1.00 59.38 99 THR A N 1
ATOM 804 C CA . THR A 1 99 ? -12.608 -19.998 -6.043 1.00 59.38 99 THR A CA 1
ATOM 805 C C . THR A 1 99 ? -11.165 -20.524 -6.132 1.00 59.38 99 THR A C 1
ATOM 807 O O . THR A 1 99 ? -10.957 -21.708 -5.873 1.00 59.38 99 THR A O 1
ATOM 810 N N . ARG A 1 100 ? -10.158 -19.698 -6.478 1.00 55.00 100 ARG A N 1
ATOM 811 C CA . ARG A 1 100 ? -8.736 -20.075 -6.304 1.00 55.00 100 ARG A CA 1
ATOM 812 C C . ARG A 1 100 ? -8.322 -20.103 -4.831 1.00 55.00 100 ARG A C 1
ATOM 814 O O . ARG A 1 100 ? -7.395 -20.824 -4.492 1.00 55.00 100 ARG A O 1
ATOM 821 N N . ALA A 1 101 ? -9.105 -19.477 -3.947 1.00 52.59 101 ALA A N 1
ATOM 822 C CA . ALA A 1 101 ? -8.973 -19.579 -2.491 1.00 52.59 101 ALA A CA 1
ATOM 823 C C . ALA A 1 101 ? -9.169 -21.003 -1.921 1.00 52.59 101 ALA A C 1
ATOM 825 O O . ALA A 1 101 ? -9.133 -21.188 -0.710 1.00 52.59 101 ALA A O 1
ATOM 826 N N . ALA A 1 102 ? -9.364 -22.029 -2.763 1.00 54.25 102 ALA A N 1
ATOM 827 C CA . ALA A 1 102 ? -9.415 -23.427 -2.333 1.00 54.25 102 ALA A CA 1
ATOM 828 C C . ALA A 1 102 ? -8.147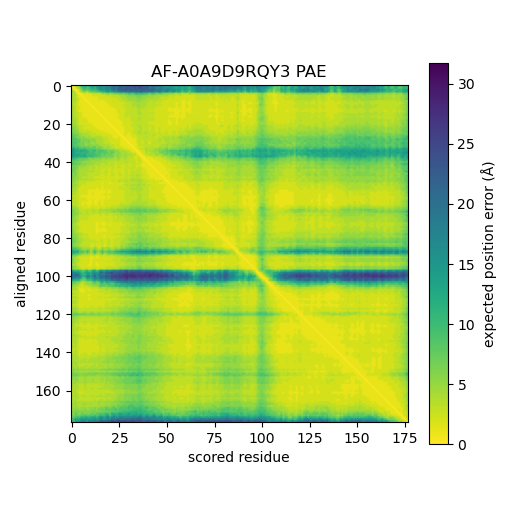 -23.873 -1.577 1.00 54.25 102 ALA A C 1
ATOM 830 O O . ALA A 1 102 ? -8.195 -24.865 -0.853 1.00 54.25 102 ALA A O 1
ATOM 831 N N . SER A 1 103 ? -7.036 -23.141 -1.716 1.00 65.06 103 SER A N 1
ATOM 832 C CA . SER A 1 103 ? -5.887 -23.262 -0.829 1.00 65.06 103 SER A CA 1
ATOM 833 C C . SER A 1 103 ? -5.363 -21.879 -0.449 1.00 65.06 103 SER A C 1
ATOM 835 O O . SER A 1 103 ? -4.754 -21.188 -1.261 1.00 65.06 103 SER A O 1
ATOM 837 N N . PHE A 1 104 ? -5.573 -21.487 0.806 1.00 72.19 104 PHE A N 1
ATOM 838 C CA . PHE A 1 104 ? -4.961 -20.307 1.428 1.00 72.19 104 PHE A CA 1
ATOM 839 C C . PHE A 1 104 ? -3.416 -20.336 1.391 1.00 72.19 104 PHE A C 1
ATOM 841 O O . PHE A 1 104 ? -2.773 -19.297 1.551 1.00 72.19 104 PHE A O 1
ATOM 848 N N . ASP A 1 105 ? -2.834 -21.503 1.089 1.00 79.50 105 ASP A N 1
ATOM 849 C CA . ASP A 1 105 ? -1.403 -21.718 0.864 1.00 79.50 105 ASP A CA 1
ATOM 850 C C . ASP A 1 105 ? -0.947 -21.386 -0.572 1.00 79.50 105 ASP A C 1
ATOM 852 O O . ASP A 1 105 ? 0.223 -21.594 -0.915 1.00 79.50 105 ASP A O 1
ATOM 856 N N . GLU A 1 106 ? -1.838 -20.896 -1.447 1.00 83.00 106 GLU A N 1
ATOM 857 C CA . GLU A 1 106 ? -1.451 -20.435 -2.782 1.00 83.00 106 GLU A CA 1
ATOM 858 C C . GLU A 1 106 ? -0.392 -19.333 -2.665 1.00 83.00 106 GLU A C 1
ATOM 860 O O . GLU A 1 106 ? -0.571 -18.324 -1.975 1.00 83.00 106 GLU A O 1
ATOM 865 N N . LYS A 1 107 ? 0.730 -19.532 -3.361 1.00 88.62 107 LYS A N 1
ATOM 866 C CA . LYS A 1 107 ? 1.800 -18.541 -3.420 1.00 88.62 107 LYS A CA 1
ATOM 867 C C . LYS A 1 107 ? 1.384 -17.383 -4.311 1.00 88.62 107 LYS A C 1
ATOM 869 O O . LYS A 1 107 ? 1.038 -17.581 -5.475 1.00 88.62 107 LYS A O 1
ATOM 874 N N . VAL A 1 108 ? 1.515 -16.174 -3.785 1.00 91.12 108 VAL A N 1
ATOM 875 C CA . VAL A 1 108 ? 1.206 -14.933 -4.489 1.00 91.12 108 VAL A CA 1
ATOM 876 C C . VAL A 1 108 ? 2.450 -14.069 -4.627 1.00 91.12 108 VAL A C 1
ATOM 878 O O . VAL A 1 108 ? 3.324 -14.036 -3.761 1.00 91.12 108 VAL A O 1
ATOM 881 N N . VAL A 1 109 ? 2.532 -13.355 -5.748 1.00 92.50 109 VAL A N 1
ATOM 882 C CA . VAL A 1 109 ? 3.671 -12.494 -6.074 1.00 92.50 109 VAL A CA 1
ATOM 883 C C . VAL A 1 109 ? 3.199 -11.039 -6.079 1.00 92.50 109 VAL A C 1
ATOM 885 O O . VAL A 1 109 ? 2.268 -10.717 -6.819 1.00 92.50 109 VAL A O 1
ATOM 888 N N . PRO A 1 110 ? 3.811 -10.144 -5.282 1.00 95.19 110 PRO A N 1
ATOM 889 C CA . PRO A 1 110 ? 3.434 -8.736 -5.277 1.00 95.19 110 PRO A CA 1
ATOM 890 C C . PRO A 1 110 ? 3.853 -8.048 -6.576 1.00 95.19 110 PRO A C 1
ATOM 892 O O . PRO A 1 110 ? 4.931 -8.319 -7.114 1.00 95.19 110 PRO A O 1
ATOM 895 N N . LYS A 1 111 ? 3.055 -7.079 -7.034 1.00 96.31 111 LYS A N 1
ATOM 896 C CA . LYS A 1 111 ? 3.418 -6.235 -8.186 1.00 96.31 111 LYS A CA 1
ATOM 897 C C . LYS A 1 111 ? 4.625 -5.330 -7.912 1.00 96.31 111 LYS A C 1
ATOM 899 O O . LYS A 1 111 ? 5.439 -5.139 -8.803 1.00 96.31 111 LYS A O 1
ATOM 904 N N . GLY A 1 112 ? 4.782 -4.815 -6.690 1.00 95.69 112 GLY A N 1
ATOM 905 C CA . GLY A 1 112 ? 5.931 -4.008 -6.253 1.00 95.69 112 GLY A CA 1
ATOM 906 C C . GLY A 1 112 ? 5.613 -2.560 -5.864 1.00 95.69 112 GLY A C 1
ATOM 907 O O . GLY A 1 112 ? 6.534 -1.783 -5.612 1.00 95.69 112 GLY A O 1
ATOM 908 N N . TYR A 1 113 ? 4.335 -2.186 -5.774 1.00 97.56 113 TYR A N 1
ATOM 909 C CA . TYR A 1 113 ? 3.871 -0.854 -5.392 1.00 97.56 113 TYR A CA 1
ATOM 910 C C . TYR A 1 113 ? 4.421 -0.407 -4.044 1.00 97.56 113 TYR A C 1
ATOM 912 O O . TYR A 1 113 ? 4.950 0.699 -3.951 1.00 97.56 113 TYR A O 1
ATOM 920 N N . ARG A 1 114 ? 4.367 -1.264 -3.016 1.00 95.19 114 ARG A N 1
ATOM 921 C CA . ARG A 1 114 ? 4.880 -0.906 -1.684 1.00 95.19 114 ARG A CA 1
ATOM 922 C C . ARG A 1 114 ? 6.373 -0.597 -1.706 1.00 95.19 114 ARG A C 1
ATOM 924 O O . ARG A 1 114 ? 6.782 0.431 -1.185 1.00 95.19 114 ARG A O 1
ATOM 931 N N . MET A 1 115 ? 7.173 -1.454 -2.343 1.00 94.31 115 MET A N 1
ATOM 932 C CA . MET A 1 115 ? 8.633 -1.288 -2.410 1.00 94.31 115 MET A CA 1
ATOM 933 C C . MET A 1 115 ? 9.043 -0.077 -3.249 1.00 94.31 115 MET A C 1
ATOM 935 O O . MET A 1 115 ? 9.968 0.642 -2.892 1.00 94.31 115 MET A O 1
ATOM 939 N N . LEU A 1 116 ? 8.348 0.195 -4.354 1.00 96.38 116 LEU A N 1
ATOM 940 C CA . LEU A 1 116 ? 8.614 1.397 -5.141 1.00 96.38 116 LEU A CA 1
ATOM 941 C C . 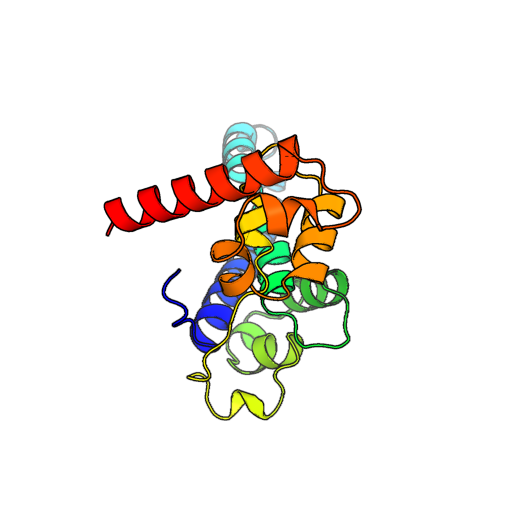LEU A 1 116 ? 8.190 2.672 -4.400 1.00 96.38 116 LEU A C 1
ATOM 943 O O . LEU A 1 116 ? 8.867 3.689 -4.528 1.00 96.38 116 LEU A O 1
ATOM 947 N N . ASN A 1 117 ? 7.128 2.628 -3.589 1.00 95.50 117 ASN A N 1
ATOM 948 C CA . ASN A 1 117 ? 6.672 3.781 -2.811 1.00 95.50 117 ASN A CA 1
ATOM 949 C C . ASN A 1 117 ? 7.662 4.194 -1.705 1.00 95.50 117 ASN A C 1
ATOM 951 O O . ASN A 1 117 ? 7.674 5.355 -1.307 1.00 95.50 117 ASN A O 1
ATOM 955 N N . THR A 1 118 ? 8.542 3.293 -1.244 1.00 92.88 118 THR A N 1
ATOM 956 C CA . THR A 1 118 ? 9.626 3.657 -0.311 1.00 92.88 118 THR A CA 1
ATOM 957 C C . THR A 1 118 ? 10.795 4.366 -1.002 1.00 92.88 118 THR A C 1
ATOM 959 O O . THR A 1 118 ? 11.663 4.934 -0.335 1.00 92.88 118 THR A O 1
ATOM 962 N N . VAL A 1 119 ? 10.868 4.339 -2.337 1.00 94.62 119 VAL A N 1
ATOM 963 C CA . VAL A 1 119 ? 11.917 5.033 -3.089 1.00 94.62 119 VAL A CA 1
ATOM 964 C C . VAL A 1 119 ? 11.561 6.513 -3.180 1.00 94.62 119 VAL A C 1
ATOM 966 O O . VAL A 1 119 ? 10.656 6.925 -3.907 1.00 94.62 119 VAL A O 1
ATOM 969 N N . ASN A 1 120 ? 12.312 7.342 -2.456 1.00 91.81 120 ASN A N 1
ATOM 970 C CA . ASN A 1 120 ? 12.092 8.782 -2.477 1.00 91.81 120 ASN A CA 1
ATOM 971 C C . ASN A 1 120 ? 12.203 9.365 -3.901 1.00 91.81 120 ASN A C 1
ATOM 973 O O . ASN A 1 120 ? 12.939 8.865 -4.754 1.00 91.81 120 ASN A O 1
ATOM 977 N N . ARG A 1 121 ? 11.493 10.477 -4.136 1.00 91.50 121 ARG A N 1
ATOM 978 C CA . ARG A 1 121 ? 11.486 11.218 -5.414 1.00 91.50 121 ARG A CA 1
ATOM 979 C C . ARG A 1 121 ? 10.874 10.460 -6.605 1.00 91.50 121 ARG A C 1
ATOM 981 O O . ARG A 1 121 ? 11.015 10.924 -7.738 1.00 91.50 121 ARG A O 1
ATOM 988 N N . LEU A 1 122 ? 10.172 9.351 -6.370 1.00 94.94 122 LEU A N 1
ATOM 989 C CA . LEU A 1 122 ? 9.259 8.764 -7.350 1.00 94.94 122 LEU A CA 1
ATOM 990 C C . LEU A 1 122 ? 7.847 9.308 -7.157 1.00 94.94 122 LEU A C 1
ATOM 992 O O . LEU A 1 122 ? 7.341 9.400 -6.043 1.00 94.94 122 LEU A O 1
ATOM 996 N N . THR A 1 123 ? 7.204 9.667 -8.261 1.00 95.25 123 THR A N 1
ATOM 997 C CA . THR A 1 123 ? 5.779 10.012 -8.271 1.00 95.25 123 THR A CA 1
ATOM 998 C C . THR A 1 123 ? 4.930 8.753 -8.454 1.00 95.25 123 THR A C 1
ATOM 1000 O O . THR A 1 123 ? 5.408 7.772 -9.024 1.00 95.25 123 THR A O 1
ATOM 1003 N N . LYS A 1 124 ? 3.639 8.790 -8.081 1.00 94.25 124 LYS A N 1
ATOM 1004 C CA . LYS A 1 124 ?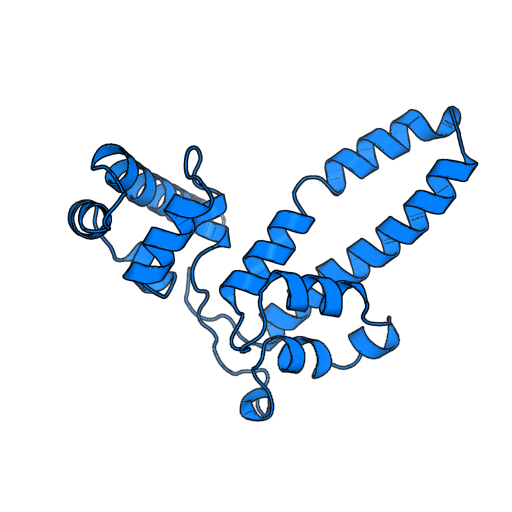 2.694 7.680 -8.345 1.00 94.25 124 LYS A CA 1
ATOM 1005 C C . LYS A 1 124 ? 2.703 7.255 -9.827 1.00 94.25 124 LYS A C 1
ATOM 1007 O O . LYS A 1 124 ? 2.695 6.067 -10.130 1.00 94.25 124 LYS A O 1
ATOM 1012 N N . LYS A 1 125 ? 2.847 8.223 -10.743 1.00 96.31 125 LYS A N 1
ATOM 1013 C CA . LYS A 1 125 ? 2.976 7.981 -12.188 1.00 96.31 125 LYS A CA 1
ATOM 1014 C C . LYS A 1 125 ? 4.251 7.217 -12.558 1.00 96.31 125 LYS A C 1
ATOM 1016 O O . LYS A 1 125 ? 4.190 6.339 -13.409 1.00 96.31 125 LYS A O 1
ATOM 1021 N N . ASP A 1 126 ? 5.392 7.549 -11.951 1.00 97.31 126 ASP A N 1
ATOM 1022 C CA . ASP A 1 126 ? 6.642 6.816 -12.195 1.00 97.31 126 ASP A CA 1
ATOM 1023 C C . ASP A 1 126 ? 6.508 5.358 -11.744 1.00 97.31 126 ASP A C 1
ATOM 1025 O O . ASP A 1 126 ? 6.903 4.450 -12.470 1.00 97.31 126 ASP A O 1
ATOM 1029 N N . ILE A 1 127 ? 5.897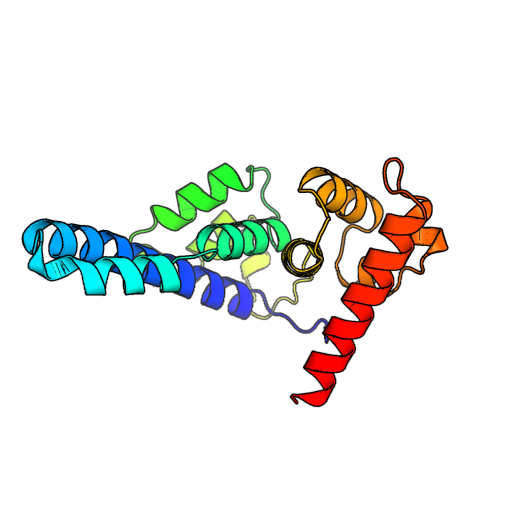 5.141 -10.575 1.00 97.69 127 ILE A N 1
ATOM 1030 C CA . ILE A 1 127 ? 5.644 3.804 -10.029 1.00 97.69 127 ILE A CA 1
ATOM 1031 C C . ILE A 1 127 ? 4.755 3.004 -10.984 1.00 97.69 127 ILE A C 1
ATOM 1033 O O . ILE A 1 127 ? 5.123 1.897 -11.366 1.00 97.69 127 ILE A O 1
ATOM 1037 N N . ASP A 1 128 ? 3.629 3.569 -11.429 1.00 97.25 128 ASP A N 1
ATOM 1038 C CA . ASP A 1 128 ? 2.733 2.891 -12.371 1.00 97.25 128 ASP A CA 1
ATOM 1039 C C . ASP A 1 128 ? 3.444 2.546 -13.696 1.00 97.25 128 ASP A C 1
ATOM 1041 O O . ASP A 1 128 ? 3.227 1.467 -14.240 1.00 97.25 128 ASP A O 1
ATOM 1045 N N . LEU A 1 129 ? 4.331 3.409 -14.211 1.00 98.00 129 LEU A N 1
ATOM 1046 C CA . LEU A 1 129 ? 5.113 3.118 -15.422 1.00 98.00 129 LEU A CA 1
ATOM 1047 C C . LEU A 1 129 ? 6.055 1.918 -15.243 1.00 98.00 129 LEU A C 1
ATOM 1049 O O . LEU A 1 129 ? 6.145 1.079 -16.139 1.00 98.00 129 LEU A O 1
ATOM 1053 N N . VAL A 1 130 ? 6.744 1.835 -14.102 1.00 98.00 130 VAL A N 1
ATOM 1054 C CA . VAL A 1 130 ? 7.643 0.717 -13.777 1.00 98.00 130 VAL A CA 1
ATOM 1055 C C . VAL A 1 130 ? 6.841 -0.572 -13.606 1.00 98.00 130 VAL A C 1
ATOM 1057 O O . VAL A 1 130 ? 7.163 -1.579 -14.235 1.00 98.00 130 VAL A O 1
ATOM 1060 N N . ILE A 1 131 ? 5.750 -0.533 -12.839 1.00 97.81 131 ILE A N 1
ATOM 1061 C CA . ILE A 1 131 ? 4.872 -1.692 -12.635 1.00 97.81 131 ILE A CA 1
ATOM 1062 C C . ILE A 1 131 ? 4.314 -2.193 -13.967 1.00 97.81 131 ILE A C 1
ATOM 1064 O O . ILE A 1 131 ? 4.354 -3.387 -14.230 1.00 97.81 131 ILE A O 1
ATOM 1068 N N . ASN A 1 132 ? 3.865 -1.301 -14.851 1.00 97.19 132 ASN A N 1
ATOM 1069 C CA . ASN A 1 132 ? 3.342 -1.696 -16.160 1.00 97.19 132 ASN A CA 1
ATOM 1070 C C . ASN A 1 132 ? 4.403 -2.330 -17.075 1.00 97.19 132 ASN A C 1
ATOM 1072 O O . AS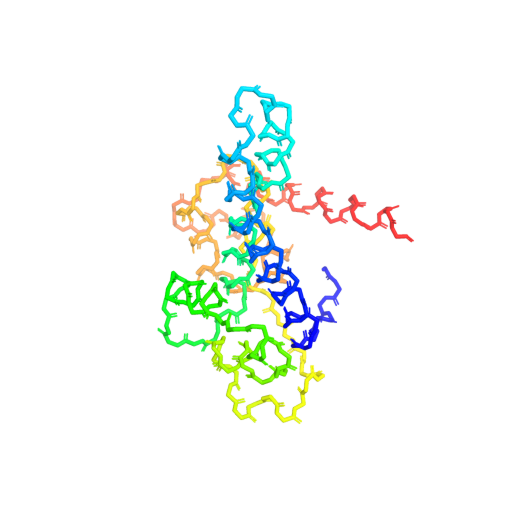N A 1 132 ? 4.043 -3.056 -17.997 1.00 97.19 132 ASN A O 1
ATOM 1076 N N . LYS A 1 133 ? 5.696 -2.041 -16.871 1.00 97.62 133 LYS A N 1
ATOM 1077 C CA . LYS A 1 133 ? 6.786 -2.632 -17.662 1.00 97.62 133 LYS A CA 1
ATOM 1078 C C . LYS A 1 133 ? 7.208 -4.004 -17.143 1.00 97.62 133 LYS A C 1
ATOM 1080 O O . LYS A 1 133 ? 7.481 -4.883 -17.955 1.00 97.62 133 LYS A O 1
ATOM 1085 N N . PHE A 1 134 ? 7.355 -4.139 -15.829 1.00 97.44 134 PHE A N 1
ATOM 1086 C CA . PHE A 1 134 ? 7.974 -5.311 -15.203 1.00 97.44 134 PHE A CA 1
ATOM 1087 C C . PHE A 1 134 ? 6.960 -6.260 -14.557 1.00 97.44 134 PHE A C 1
ATOM 1089 O O . PHE A 1 134 ? 7.296 -7.410 -14.296 1.00 97.44 134 PHE A O 1
ATOM 1096 N N . GLU A 1 135 ? 5.726 -5.802 -14.342 1.00 96.25 135 GLU A N 1
ATOM 1097 C CA . GLU A 1 135 ? 4.554 -6.521 -13.817 1.00 96.25 135 GLU A CA 1
ATOM 1098 C C . GLU A 1 135 ? 4.653 -6.989 -12.359 1.00 96.25 135 GLU A C 1
ATOM 1100 O O . GLU A 1 135 ? 3.675 -6.885 -11.618 1.00 96.25 135 GLU A O 1
ATOM 1105 N N . THR A 1 136 ? 5.812 -7.487 -11.932 1.00 95.69 136 THR A N 1
ATOM 1106 C CA . THR A 1 136 ? 6.017 -8.119 -10.627 1.00 95.69 136 THR A CA 1
ATOM 1107 C C . THR A 1 136 ? 7.267 -7.598 -9.931 1.00 95.69 136 THR A C 1
ATOM 1109 O O . THR A 1 136 ? 8.245 -7.211 -10.574 1.00 95.69 136 THR A O 1
ATOM 1112 N N . LEU A 1 137 ? 7.263 -7.632 -8.598 1.00 94.75 137 LEU A N 1
ATOM 1113 C CA . LEU A 1 137 ? 8.397 -7.201 -7.790 1.00 94.75 137 LEU A CA 1
ATOM 1114 C C . LEU A 1 137 ? 9.685 -7.982 -8.105 1.00 94.75 137 LEU A C 1
ATOM 1116 O O . LEU A 1 137 ? 10.710 -7.321 -8.234 1.00 94.75 137 LEU A O 1
ATOM 1120 N N . PRO A 1 138 ? 9.684 -9.323 -8.271 1.00 93.56 138 PRO A N 1
ATOM 1121 C CA . PRO A 1 138 ? 10.892 -10.045 -8.675 1.00 93.56 138 PRO A CA 1
ATOM 1122 C C . PRO A 1 138 ? 11.505 -9.496 -9.970 1.00 93.56 138 PRO A C 1
ATOM 1124 O O . PRO A 1 138 ? 12.675 -9.133 -9.979 1.00 93.56 138 PRO A O 1
ATOM 1127 N N . ASN A 1 139 ? 10.695 -9.287 -11.012 1.00 95.44 139 ASN A N 1
ATOM 1128 C CA . ASN A 1 139 ? 11.176 -8.724 -12.277 1.00 95.44 139 ASN A CA 1
ATOM 1129 C C . ASN A 1 139 ? 11.741 -7.301 -12.120 1.00 95.44 139 ASN A C 1
ATOM 1131 O O . ASN A 1 139 ? 12.663 -6.920 -12.836 1.00 95.44 139 ASN A O 1
ATOM 1135 N N . ILE A 1 140 ? 11.183 -6.499 -11.206 1.00 96.00 140 ILE A N 1
ATOM 1136 C CA . ILE A 1 140 ? 11.684 -5.149 -10.895 1.00 96.00 140 ILE A CA 1
ATOM 1137 C C . ILE A 1 140 ? 13.043 -5.221 -10.194 1.00 96.00 140 ILE A C 1
ATOM 1139 O O . ILE A 1 140 ? 13.902 -4.380 -10.447 1.00 96.00 140 ILE A O 1
ATOM 1143 N N . LEU A 1 141 ? 13.228 -6.192 -9.298 1.00 93.31 141 LEU A N 1
ATOM 1144 C CA . LEU A 1 141 ? 14.472 -6.381 -8.552 1.00 93.31 141 LEU A CA 1
ATOM 1145 C C . LEU A 1 141 ? 15.598 -6.941 -9.426 1.00 93.31 141 LEU A C 1
ATOM 1147 O O . LEU A 1 141 ? 16.752 -6.581 -9.209 1.00 93.31 141 LEU A O 1
ATOM 1151 N N . ASP A 1 142 ? 15.257 -7.758 -10.422 1.00 93.69 142 ASP A N 1
ATOM 1152 C CA . ASP A 1 142 ? 16.209 -8.317 -11.386 1.00 93.69 142 ASP A CA 1
ATOM 1153 C C . ASP A 1 142 ? 16.601 -7.318 -12.492 1.00 93.69 142 ASP A C 1
ATOM 1155 O O . ASP A 1 142 ? 17.578 -7.530 -13.212 1.00 93.69 142 ASP A O 1
ATOM 1159 N N . ALA A 1 143 ? 15.854 -6.220 -12.647 1.00 96.19 143 ALA A N 1
ATOM 1160 C CA . ALA A 1 143 ? 16.108 -5.222 -13.677 1.00 96.19 143 ALA A CA 1
ATOM 1161 C C . ALA A 1 143 ? 17.325 -4.343 -13.350 1.00 96.19 143 ALA A C 1
ATOM 1163 O O . ALA A 1 143 ? 17.396 -3.693 -12.303 1.00 96.19 143 ALA A O 1
ATOM 1164 N N . ASP A 1 144 ? 18.252 -4.237 -14.303 1.00 96.56 144 ASP A N 1
ATOM 1165 C CA . ASP A 1 144 ? 19.357 -3.288 -14.217 1.00 96.56 144 ASP A CA 1
ATOM 1166 C C . ASP A 1 144 ? 18.930 -1.847 -14.577 1.00 96.56 144 ASP A C 1
ATOM 1168 O O . ASP A 1 144 ? 17.789 -1.554 -14.960 1.00 96.56 144 ASP A O 1
ATOM 1172 N N . ALA A 1 145 ? 19.865 -0.903 -14.438 1.00 96.94 145 ALA A N 1
ATOM 1173 C CA . ALA A 1 145 ? 19.594 0.505 -14.714 1.00 96.94 145 ALA A CA 1
ATOM 1174 C C . ALA A 1 145 ? 19.278 0.781 -16.198 1.00 96.94 145 ALA A C 1
ATOM 1176 O O . ALA A 1 145 ? 18.552 1.733 -16.492 1.00 96.94 145 ALA A O 1
ATOM 1177 N N . GLU A 1 146 ? 19.785 -0.027 -17.134 1.00 97.12 146 GLU A N 1
ATOM 1178 C CA . GLU A 1 146 ? 19.515 0.136 -18.565 1.00 97.12 146 GLU A CA 1
ATOM 1179 C C . GLU A 1 146 ? 18.097 -0.330 -18.908 1.00 97.12 146 GLU A C 1
ATOM 1181 O O . GLU A 1 146 ? 17.335 0.409 -19.543 1.00 97.12 146 GLU A O 1
ATOM 1186 N N . MET A 1 147 ? 17.697 -1.498 -18.404 1.00 97.19 147 MET A N 1
ATOM 1187 C CA . MET A 1 147 ? 16.339 -2.025 -18.507 1.00 97.19 147 MET A CA 1
ATOM 1188 C C . MET A 1 147 ? 15.332 -1.063 -17.875 1.00 97.19 147 MET A C 1
ATOM 1190 O O . MET A 1 147 ? 14.306 -0.759 -18.487 1.00 97.19 147 MET A O 1
ATOM 1194 N N . MET A 1 148 ? 15.632 -0.521 -16.695 1.00 97.12 148 MET A N 1
ATOM 1195 C CA . MET A 1 148 ? 14.774 0.449 -16.010 1.00 97.12 148 MET A CA 1
ATOM 1196 C C . MET A 1 148 ? 14.650 1.768 -16.797 1.00 97.12 148 MET A C 1
ATOM 1198 O O . MET A 1 148 ? 13.563 2.337 -16.895 1.00 97.12 148 MET A O 1
ATOM 1202 N N . ASN A 1 149 ? 15.732 2.236 -17.428 1.00 97.62 149 ASN A N 1
ATOM 1203 C CA . ASN A 1 149 ? 15.725 3.422 -18.296 1.00 97.62 149 ASN A CA 1
ATOM 1204 C C . ASN A 1 149 ? 14.972 3.195 -19.623 1.00 97.62 149 ASN A C 1
ATOM 1206 O O . ASN A 1 149 ? 14.560 4.154 -20.271 1.00 97.62 149 ASN A O 1
ATOM 1210 N N . SER A 1 150 ? 14.743 1.941 -20.032 1.00 96.88 150 SER A N 1
ATOM 1211 C CA . SER A 1 150 ? 13.907 1.632 -21.204 1.00 96.88 150 SER A CA 1
ATOM 1212 C C . SER A 1 150 ? 12.417 1.941 -20.985 1.00 96.88 150 SER A C 1
ATOM 1214 O O . SER A 1 150 ? 11.642 2.001 -21.946 1.00 96.88 150 SER A O 1
ATOM 1216 N N . VAL A 1 151 ? 11.992 2.154 -19.733 1.00 97.56 151 VAL A N 1
ATOM 1217 C CA . VAL A 1 151 ? 10.621 2.544 -19.395 1.00 97.56 151 VAL A CA 1
ATOM 1218 C C . VAL A 1 151 ? 10.368 3.972 -19.875 1.00 97.56 151 VAL A C 1
ATOM 1220 O O . VAL A 1 151 ? 10.916 4.941 -19.348 1.00 97.56 151 VAL A O 1
ATOM 1223 N N . LYS A 1 152 ? 9.477 4.128 -20.858 1.00 95.56 152 LYS A N 1
ATOM 1224 C CA . LYS A 1 152 ? 9.098 5.444 -21.388 1.00 95.56 152 LYS A CA 1
ATOM 1225 C C . LYS A 1 152 ? 8.586 6.355 -20.265 1.00 95.56 152 LYS A C 1
ATOM 1227 O O . LYS A 1 152 ? 7.532 6.104 -19.693 1.00 95.56 152 LYS A O 1
ATOM 1232 N N . GLY A 1 153 ? 9.297 7.455 -20.016 1.00 94.38 153 GLY A N 1
ATOM 1233 C CA . GLY A 1 153 ? 8.967 8.436 -18.973 1.00 94.38 153 GLY A CA 1
ATOM 1234 C C . GLY A 1 153 ? 9.850 8.349 -17.725 1.00 94.38 153 GLY A C 1
ATOM 1235 O O . GLY A 1 153 ? 9.838 9.278 -16.920 1.00 94.38 153 GLY A O 1
ATOM 1236 N N . ILE A 1 154 ? 10.666 7.301 -17.599 1.00 97.25 154 ILE A N 1
ATOM 1237 C CA . ILE A 1 154 ? 11.718 7.196 -16.589 1.00 97.25 154 ILE A CA 1
ATOM 1238 C C . ILE A 1 154 ? 13.021 7.710 -17.201 1.00 97.25 154 ILE A C 1
ATOM 1240 O O . ILE A 1 154 ? 13.423 7.292 -18.280 1.00 97.25 154 ILE A O 1
ATOM 1244 N N . SER A 1 155 ? 13.668 8.669 -16.535 1.00 96.56 155 SER A N 1
ATOM 1245 C CA . SER A 1 155 ? 14.978 9.167 -16.961 1.00 96.56 155 SER A CA 1
ATOM 1246 C C . SER A 1 155 ? 16.097 8.257 -16.460 1.00 96.56 155 SER A C 1
ATOM 1248 O O . SER A 1 155 ? 15.942 7.598 -15.431 1.00 96.56 155 SER A O 1
ATOM 1250 N N . LYS A 1 156 ? 17.270 8.317 -17.100 1.00 96.50 156 LYS A N 1
ATOM 1251 C CA . LYS A 1 156 ? 18.475 7.598 -16.655 1.00 96.50 156 LYS A CA 1
ATOM 1252 C C . LYS A 1 156 ? 18.778 7.814 -15.167 1.00 96.50 156 LYS A C 1
ATOM 1254 O O . LYS A 1 156 ? 19.038 6.862 -14.442 1.00 96.50 156 LYS A O 1
ATOM 1259 N N . PHE A 1 157 ? 18.657 9.056 -14.692 1.00 96.56 157 PHE A N 1
ATOM 1260 C CA . PHE A 1 157 ? 18.853 9.377 -13.278 1.00 96.56 157 PHE A CA 1
ATOM 1261 C C . PHE A 1 157 ? 17.837 8.669 -12.365 1.00 96.56 157 PHE A C 1
ATOM 1263 O O . PHE A 1 157 ? 18.223 8.119 -11.335 1.00 96.56 157 PHE A O 1
ATOM 1270 N N . LYS A 1 158 ? 16.545 8.656 -12.735 1.00 96.50 158 LYS A N 1
ATOM 1271 C CA . LYS A 1 158 ? 15.516 7.934 -11.968 1.00 96.50 158 LYS A CA 1
ATOM 1272 C C . LYS A 1 158 ? 15.766 6.427 -11.997 1.00 96.50 158 LYS A C 1
ATOM 1274 O O . LYS A 1 158 ? 15.679 5.800 -10.951 1.00 96.50 158 LYS A O 1
ATOM 1279 N N . ALA A 1 159 ? 16.127 5.869 -13.149 1.00 97.56 159 ALA A N 1
ATOM 1280 C CA . ALA A 1 159 ? 16.434 4.452 -13.304 1.00 97.56 159 ALA A CA 1
ATOM 1281 C C . ALA A 1 159 ? 17.571 4.000 -12.370 1.00 97.56 159 ALA A C 1
ATOM 1283 O O . ALA A 1 159 ? 17.387 3.095 -11.558 1.00 97.56 159 ALA A O 1
ATOM 1284 N N . GLU A 1 160 ? 18.712 4.695 -12.401 1.00 97.25 160 GLU A N 1
ATOM 1285 C CA . GLU A 1 160 ? 19.844 4.430 -11.502 1.00 97.25 160 GLU A CA 1
ATOM 1286 C C . GLU A 1 160 ? 19.487 4.630 -10.023 1.00 97.25 160 GLU A C 1
ATOM 1288 O O . GLU A 1 160 ? 20.049 3.979 -9.140 1.00 97.25 160 GLU A O 1
ATOM 1293 N N . HIS A 1 161 ? 18.593 5.573 -9.719 1.00 96.88 161 HIS A N 1
ATOM 1294 C CA . HIS A 1 161 ? 18.132 5.819 -8.355 1.00 96.88 161 HIS A CA 1
ATOM 1295 C C . HIS A 1 161 ? 17.234 4.694 -7.836 1.00 96.88 161 HIS A C 1
ATOM 1297 O O . HIS A 1 161 ? 17.458 4.234 -6.718 1.00 96.88 161 HIS A O 1
ATOM 1303 N N . ILE A 1 162 ? 16.288 4.210 -8.650 1.00 97.19 162 ILE A N 1
ATOM 1304 C CA . ILE A 1 162 ? 15.392 3.091 -8.317 1.00 97.19 162 ILE A CA 1
ATOM 1305 C C . ILE A 1 162 ? 16.211 1.845 -7.993 1.00 97.19 162 ILE A C 1
ATOM 1307 O O . ILE A 1 162 ? 16.109 1.324 -6.884 1.00 97.19 162 ILE A O 1
ATOM 1311 N N . VAL A 1 163 ? 17.070 1.414 -8.922 1.00 96.56 163 VAL A N 1
ATOM 1312 C CA . VAL A 1 163 ? 17.864 0.184 -8.770 1.00 96.56 163 VAL A CA 1
ATOM 1313 C C . VAL A 1 163 ? 18.739 0.257 -7.520 1.00 96.56 163 VAL A C 1
ATOM 1315 O O . VAL A 1 163 ? 18.726 -0.649 -6.688 1.00 96.56 163 VAL A O 1
ATOM 1318 N N . ARG A 1 164 ? 19.439 1.381 -7.307 1.00 95.88 164 ARG A N 1
ATOM 1319 C CA . ARG A 1 164 ? 20.260 1.563 -6.100 1.00 95.88 164 ARG A CA 1
ATOM 1320 C C . ARG A 1 164 ? 19.431 1.595 -4.818 1.00 95.88 164 ARG A C 1
ATOM 1322 O O . ARG A 1 164 ? 19.906 1.115 -3.794 1.00 95.88 164 ARG A O 1
ATOM 1329 N N . ALA A 1 165 ? 18.247 2.204 -4.828 1.00 95.62 165 ALA A N 1
ATOM 1330 C CA . ALA A 1 165 ? 17.390 2.277 -3.648 1.00 95.62 165 ALA A CA 1
ATOM 1331 C C . ALA A 1 165 ? 16.840 0.905 -3.254 1.00 95.62 165 ALA A C 1
ATOM 1333 O O . ALA A 1 165 ? 16.923 0.548 -2.080 1.00 95.62 165 ALA A O 1
ATOM 1334 N N . LEU A 1 166 ? 16.362 0.126 -4.223 1.00 93.81 166 LEU A N 1
ATOM 1335 C CA . LEU A 1 166 ? 15.860 -1.227 -3.989 1.00 93.81 166 LEU A CA 1
ATOM 1336 C C . LEU A 1 166 ? 16.972 -2.180 -3.540 1.00 93.81 166 LEU A C 1
ATOM 1338 O O . LEU A 1 166 ? 16.763 -2.945 -2.604 1.00 93.81 166 LEU A O 1
ATOM 1342 N N . LEU A 1 167 ? 18.172 -2.077 -4.123 1.00 91.94 167 LEU A N 1
ATOM 1343 C CA . LEU A 1 167 ? 19.326 -2.871 -3.691 1.00 91.94 167 LEU A CA 1
ATOM 1344 C C . LEU A 1 167 ? 19.737 -2.550 -2.248 1.00 91.94 167 LEU A C 1
ATOM 1346 O O . LEU A 1 167 ? 20.000 -3.458 -1.464 1.00 91.94 167 LEU A O 1
ATOM 1350 N N . ARG A 1 168 ? 19.765 -1.264 -1.870 1.00 92.12 168 ARG A N 1
ATOM 1351 C CA . ARG A 1 168 ? 20.026 -0.874 -0.474 1.00 92.12 168 ARG A CA 1
ATOM 1352 C C . ARG A 1 168 ? 18.978 -1.457 0.467 1.00 92.12 168 ARG A C 1
ATOM 1354 O O . ARG A 1 168 ? 19.355 -2.033 1.477 1.00 92.12 168 ARG A O 1
ATOM 1361 N N . LEU A 1 169 ? 17.696 -1.332 0.119 1.00 89.75 169 LEU A N 1
ATOM 1362 C CA . LEU A 1 169 ? 16.595 -1.862 0.924 1.00 89.75 169 LEU A CA 1
ATOM 1363 C C . LEU A 1 169 ? 16.713 -3.380 1.107 1.00 89.75 169 LEU A C 1
ATOM 1365 O O . LEU A 1 169 ? 16.584 -3.873 2.223 1.00 89.75 169 LEU A O 1
ATOM 1369 N N . HIS A 1 170 ? 17.006 -4.104 0.026 1.00 86.19 170 HIS A N 1
ATOM 1370 C CA . HIS A 1 170 ? 17.237 -5.542 0.069 1.00 86.19 170 HIS A CA 1
ATOM 1371 C C . HIS A 1 170 ? 18.374 -5.903 1.031 1.00 86.19 170 HIS A C 1
ATOM 1373 O O . HIS A 1 170 ? 18.188 -6.735 1.914 1.00 86.19 170 HIS A O 1
ATOM 1379 N N . ASN A 1 171 ? 19.524 -5.236 0.905 1.00 87.81 171 ASN A N 1
ATOM 1380 C CA . ASN A 1 171 ? 20.684 -5.502 1.753 1.00 87.81 171 ASN A CA 1
ATOM 1381 C C . ASN A 1 171 ? 20.402 -5.201 3.229 1.00 87.81 171 ASN A C 1
ATOM 1383 O O . ASN A 1 171 ? 20.789 -5.992 4.081 1.00 87.81 171 ASN A O 1
ATOM 1387 N N . THR A 1 172 ? 19.714 -4.098 3.540 1.00 88.06 172 THR A N 1
ATOM 1388 C CA . THR A 1 172 ? 19.326 -3.769 4.921 1.00 88.06 172 THR A CA 1
ATOM 1389 C C . THR A 1 172 ? 18.469 -4.876 5.529 1.00 88.06 172 THR A C 1
ATOM 1391 O O . THR A 1 172 ? 18.808 -5.391 6.587 1.00 88.06 172 THR A O 1
ATOM 1394 N N . LEU A 1 173 ? 17.424 -5.314 4.825 1.00 82.38 173 LEU A N 1
ATOM 1395 C CA . LEU A 1 173 ? 16.513 -6.350 5.323 1.00 82.38 173 LEU A CA 1
ATOM 1396 C C . LEU A 1 173 ? 17.178 -7.727 5.459 1.00 82.38 173 LEU A C 1
ATOM 1398 O O . LEU A 1 173 ? 16.759 -8.527 6.288 1.00 82.38 173 LEU A O 1
ATOM 1402 N N . MET A 1 174 ? 18.200 -8.018 4.651 1.00 79.50 174 MET A N 1
ATOM 1403 C CA . MET A 1 174 ? 18.977 -9.255 4.769 1.00 79.50 174 MET A CA 1
ATOM 1404 C C . MET A 1 174 ? 19.978 -9.228 5.927 1.00 79.50 174 MET A C 1
ATOM 1406 O O . MET A 1 174 ? 20.353 -10.289 6.409 1.00 79.50 174 MET A O 1
ATOM 1410 N N . MET A 1 175 ? 20.408 -8.045 6.378 1.00 81.00 175 MET A N 1
ATOM 1411 C CA . MET A 1 175 ? 21.272 -7.897 7.557 1.00 81.00 175 MET A CA 1
ATOM 1412 C C . MET A 1 175 ? 20.496 -7.924 8.882 1.00 81.00 175 MET A C 1
ATOM 1414 O O . MET A 1 175 ? 21.097 -8.151 9.926 1.00 81.00 175 MET A O 1
ATOM 1418 N N . GLU A 1 176 ? 19.188 -7.658 8.849 1.00 71.44 176 GLU A N 1
ATOM 1419 C CA . GLU A 1 176 ? 18.304 -7.659 10.026 1.00 71.44 176 GLU A CA 1
ATOM 1420 C C . GLU A 1 176 ? 17.727 -9.049 10.367 1.00 71.44 176 GLU A C 1
ATOM 1422 O O . GLU A 1 176 ? 17.099 -9.201 11.415 1.00 71.44 176 GLU A O 1
ATOM 1427 N N . LYS A 1 177 ? 17.926 -10.047 9.497 1.00 55.00 177 LYS A N 1
ATOM 1428 C CA . LYS A 1 177 ? 17.550 -11.454 9.711 1.00 55.00 177 LYS A CA 1
ATOM 1429 C C . LYS A 1 177 ? 18.668 -12.246 10.382 1.00 55.00 177 LYS A C 1
ATOM 1431 O O . LYS A 1 177 ? 18.319 -13.132 11.192 1.00 55.00 177 LYS A O 1
#

Foldseek 3Di:
DPLQDFLLNLLVVLLVLLVVVVVLVVVVVVLVVCPPVSVVVVVVSCVVCPCSLVVSLLSLQFQQPDPDDSVVLSVVSNPQDPVSSVDSVNNCVSSPCPVVVPDSSDRDFTLCSNVQVPQPPDDPVLSVLLSVQQVTPVSSQPDALVNSCVRPPQHSVNSNSSNVSSVVVVVVVVVVD

Nearest PDB structures (foldseek):
  7y0d-assembly1_G  TM=9.222E-01  e=9.569E-08  Mycolicibacterium smegmatis MC2 155
  4yxm-assembly1_A  TM=8.905E-01  e=2.356E-07  Thermotoga maritima
  3c1y-assembly1_A  TM=8.882E-01  e=3.181E-07  Thermotoga maritima
  1x2i-assembly1_A  TM=8.481E-01  e=2.469E-01  Pyrococcus furiosus
  2bhn-assembly1_A  TM=5.878E-01  e=2.125E-01  Aeropyrum pernix

Mean predicted aligned error: 4.86 Å

Secondary structure (DSSP, 8-state):
--S-EEHHHHHHHHHHHHHHHHHHHHHHHHHHHHGGGGHHHHHHHHHHHTTHHHHHHHHHHHH--SSS-HHHHHHHHHT--HHHHH-HHHHHHHTT-GGGGG-TT-EE---SHHHHHTSTT--HHHHHHHHHHH-SHHHHHH--HHHHHTSTT--HHHHHHHHHHHHHHHHHHHH--

Radius of gyration: 18.51 Å; Cα contacts (8 Å, |Δi|>4): 167; chains: 1; bounding box: 39×44×48 Å

Sequence (177 aa):
FDNMITLNEVEEVIKKYALLFKMADELDDYILELGNEGRLIVTQYDEIMLGLEDGLYNLIKDYNHSKDRADTIFERIRQLSEEDLLSQNNIVSILGYGTRAASFDEKVVPKGYRMLNTVNRLTKKDIDLVINKFETLPNILDADAEMMNSVKGISKFKAEHIVRALLRLHNTLMMEK

Solvent-accessible surface area (backbone atoms only — not comparable to full-atom values): 9928 Å² total; per-residue (Å²): 136,85,82,78,42,31,46,45,61,52,43,55,53,53,48,50,53,40,53,50,51,53,55,47,59,56,47,51,57,56,43,62,76,46,50,82,83,24,55,66,57,51,54,52,49,53,61,68,52,58,63,47,62,62,48,52,49,24,51,44,57,19,60,57,60,36,95,67,53,59,69,60,47,50,52,54,53,68,66,51,49,73,71,51,63,69,41,80,60,49,62,43,39,63,33,40,48,52,85,65,57,81,44,52,76,45,76,48,76,47,26,34,48,54,68,48,68,71,37,82,94,60,50,75,68,55,46,52,47,52,36,74,72,46,56,29,32,69,51,53,71,72,40,50,43,66,63,43,30,66,36,87,89,43,46,63,70,55,16,47,47,51,44,53,46,53,51,50,52,51,51,53,60,63,71,74,107